Protein AF-A0A1S3DWZ7-F1 (afdb_monomer_lite)

Radius of gyration: 18.25 Å; chains: 1; bounding box: 46×43×45 Å

Organism: Cicer arietinum (NCBI:txid3827)

Sequence (194 aa):
MTPCIFPLQKVKDINKTSSGVLEKWPMRLNALPPRIKNENDNGFTLKVYNEDNKIWKKRVSYYGAMLKSLSYGGYRNVMDMNAGFGRFAAAMRKYQVWVMNVVPFDAKSNNLGIIYERGLIGTYMDWCDITDIILEMHRILRREGTVIIRDFKDIILKVKEITDRMIWEGGTLVKDDDHNGSSQEMIMIFNNTN

InterPro domains:
  IPR004159 Putative S-adenosyl-L-methionine-dependent methyltransferase [PF03141] (1-129)
  IPR004159 Putative S-adenosyl-L-methionine-dependent methyltransferase [PTHR10108] (1-129)
  IPR029063 S-adenosyl-L-methionine-dependent methyltransferase superfamily [SSF53335] (59-174)

Secondary structure (DSSP, 8-state):
-PPPSSPPPPPSSTTS-TT-PPPPTTGGGTSPPHHHHH---TT--HHHHHHHHHHHHHHHHHHHHH-HHHHTT---EEEETT-TTTHHHHHGGGSS-EEEEEEETT--S-HHHHHHHTT--EEEE----HHHHHHHHHHHPPTT-EEEEEEEHHHHHHHHHHHHHTT-TT-EEEE-TT-SSS--EEEEEEE---

Foldseek 3Di:
DDDDPDDDQDDPDPPADSQGDADDPPVLLLDDGSVLVPDPDDDRDPVVSVVLLVVLLVVVVVVCVVPVCQVVQVEAEAEAQDCQQVSNVSSSVVGNHQYEYEHEPPPPDPNCVSCVSSVHHYDYDHDDDVLVVLVVCVVPADAQRKDKDKDFPVVVVVSVVSCVVVVQPDWDKDWDPVDPDDTTIIITMGTRND

Structure (mmCIF, N/CA/C/O backbone):
data_AF-A0A1S3DWZ7-F1
#
_entry.id   AF-A0A1S3DWZ7-F1
#
loop_
_atom_site.group_PDB
_atom_site.id
_atom_site.type_symbol
_atom_site.label_atom_id
_atom_site.label_alt_id
_atom_site.label_comp_id
_atom_site.label_asym_id
_atom_site.label_entity_id
_atom_site.label_seq_id
_atom_site.pdbx_PDB_ins_code
_atom_site.Cartn_x
_atom_site.Cartn_y
_atom_site.Cartn_z
_atom_site.occupancy
_atom_site.B_iso_or_equiv
_atom_site.auth_seq_id
_atom_site.auth_comp_id
_atom_site.auth_asym_id
_atom_site.auth_atom_id
_atom_site.pdbx_PDB_model_num
ATOM 1 N N . MET A 1 1 ? -6.459 -21.111 -26.350 1.00 48.19 1 MET A N 1
ATOM 2 C CA . MET A 1 1 ? -6.104 -20.345 -25.135 1.00 48.19 1 MET A CA 1
ATOM 3 C C . MET A 1 1 ? -5.861 -18.909 -25.546 1.00 48.19 1 MET A C 1
ATOM 5 O O . MET A 1 1 ? -5.147 -18.690 -26.517 1.00 48.19 1 MET A O 1
ATOM 9 N N . THR A 1 2 ? -6.493 -17.956 -24.872 1.00 47.78 2 THR A N 1
ATOM 10 C CA . THR A 1 2 ? -6.251 -16.524 -25.071 1.00 47.78 2 THR A CA 1
ATOM 11 C C . THR A 1 2 ? -4.840 -16.163 -24.583 1.00 47.78 2 THR A C 1
ATOM 13 O O . THR A 1 2 ? -4.423 -16.659 -23.534 1.00 47.78 2 THR A O 1
ATOM 16 N N . PRO A 1 3 ? -4.067 -15.363 -25.340 1.00 63.53 3 PRO A N 1
ATOM 17 C CA . PRO A 1 3 ? -2.732 -14.942 -24.924 1.00 63.53 3 PRO A CA 1
ATOM 18 C C . PRO A 1 3 ? -2.802 -14.032 -23.690 1.00 63.53 3 PRO A C 1
ATOM 20 O O . PRO A 1 3 ? -3.765 -13.288 -23.513 1.00 63.53 3 PRO A O 1
ATOM 23 N N . CYS A 1 4 ? -1.773 -14.089 -22.838 1.00 59.22 4 CYS A N 1
ATOM 24 C CA . CYS A 1 4 ? -1.669 -13.223 -21.665 1.00 59.22 4 CYS A CA 1
ATOM 25 C C . CYS A 1 4 ? -1.707 -11.745 -22.077 1.00 59.22 4 CYS A C 1
ATOM 27 O O . CYS A 1 4 ? -1.007 -11.355 -23.011 1.00 59.22 4 CYS A O 1
ATOM 29 N N . ILE A 1 5 ? -2.462 -10.934 -21.329 1.00 60.62 5 ILE A N 1
ATOM 30 C CA . ILE A 1 5 ? -2.654 -9.494 -21.581 1.00 60.62 5 ILE A CA 1
ATOM 31 C C . ILE A 1 5 ? -1.306 -8.757 -21.641 1.00 60.62 5 ILE A C 1
ATOM 33 O O . ILE A 1 5 ? -1.095 -7.917 -22.509 1.00 60.62 5 ILE A O 1
ATOM 37 N N . PHE A 1 6 ? -0.353 -9.153 -20.793 1.00 60.00 6 PHE A N 1
ATOM 38 C CA . PHE A 1 6 ? 1.041 -8.724 -20.877 1.00 60.00 6 PHE A CA 1
ATOM 39 C C . PHE A 1 6 ? 1.950 -9.951 -20.964 1.00 60.00 6 PHE A C 1
ATOM 41 O O . PHE A 1 6 ? 2.256 -10.566 -19.937 1.00 60.00 6 PHE A O 1
ATOM 48 N N . PRO A 1 7 ? 2.371 -10.361 -22.172 1.00 57.34 7 PRO A N 1
ATOM 49 C CA . PRO A 1 7 ? 3.279 -11.484 -22.314 1.00 57.34 7 PRO A CA 1
ATOM 50 C C . PRO A 1 7 ? 4.619 -11.149 -21.658 1.00 57.34 7 PRO A C 1
ATOM 52 O O . PRO A 1 7 ? 5.105 -10.015 -21.726 1.00 57.34 7 PRO A O 1
ATOM 55 N N . LEU A 1 8 ? 5.245 -12.156 -21.044 1.00 62.09 8 LEU A N 1
ATOM 56 C CA . LEU A 1 8 ? 6.640 -12.038 -20.632 1.00 62.09 8 LEU A CA 1
ATOM 57 C C . LEU A 1 8 ? 7.471 -11.573 -21.832 1.00 62.09 8 LEU A C 1
ATOM 59 O O . LEU A 1 8 ? 7.251 -12.010 -22.967 1.00 62.09 8 LEU A O 1
ATOM 63 N N . GLN A 1 9 ? 8.410 -10.659 -21.588 1.00 62.75 9 GLN A N 1
ATOM 64 C CA . GLN A 1 9 ? 9.250 -10.155 -22.664 1.00 62.75 9 GLN A CA 1
ATOM 65 C C . GLN A 1 9 ? 10.018 -11.322 -23.289 1.00 62.75 9 GLN A C 1
ATOM 67 O O . GLN A 1 9 ? 10.634 -12.130 -22.593 1.00 62.75 9 GLN A O 1
ATOM 72 N N . LYS A 1 10 ? 9.968 -11.410 -24.618 1.00 58.50 10 LYS A N 1
ATOM 73 C CA . LYS A 1 10 ? 10.634 -12.482 -25.355 1.00 58.50 10 LYS A CA 1
ATOM 74 C C . LYS A 1 10 ? 12.146 -12.338 -25.200 1.00 58.50 10 LYS A C 1
ATOM 76 O O . LYS A 1 10 ? 12.722 -11.307 -25.548 1.00 58.50 10 LYS A O 1
ATOM 81 N N . VAL A 1 11 ? 12.784 -13.381 -24.684 1.00 58.38 11 VAL A N 1
ATOM 82 C CA . VAL A 1 11 ? 14.241 -13.485 -24.620 1.00 58.38 11 VAL A CA 1
ATOM 83 C C . VAL A 1 11 ? 14.755 -13.839 -26.016 1.00 58.38 11 VAL A C 1
ATOM 85 O O . VAL A 1 11 ? 14.346 -14.849 -26.582 1.00 58.38 11 VAL A O 1
ATOM 88 N N . LYS A 1 12 ? 15.618 -12.989 -26.588 1.00 61.25 12 LYS A N 1
ATOM 89 C CA . LYS A 1 12 ? 16.197 -13.216 -27.925 1.00 61.25 12 LYS A CA 1
ATOM 90 C C . LYS A 1 12 ? 17.343 -14.243 -27.917 1.00 61.25 12 LYS A C 1
ATOM 92 O O . LYS A 1 12 ? 17.528 -14.908 -28.923 1.00 61.25 12 LYS A O 1
ATOM 97 N N . ASP A 1 13 ? 18.063 -14.382 -26.798 1.00 61.81 13 ASP A N 1
ATOM 98 C CA . ASP A 1 13 ? 19.220 -15.278 -26.624 1.00 61.81 13 ASP A CA 1
ATOM 99 C C . ASP A 1 13 ? 19.198 -15.923 -25.231 1.00 61.81 13 ASP A C 1
ATOM 101 O O . ASP A 1 13 ? 18.960 -15.218 -24.255 1.00 61.81 13 ASP A O 1
ATOM 105 N N . ILE A 1 14 ? 19.550 -17.210 -25.103 1.00 58.06 14 ILE A N 1
ATOM 106 C CA . ILE A 1 14 ? 19.603 -17.948 -23.815 1.00 58.06 14 ILE A CA 1
ATOM 107 C C . ILE A 1 14 ? 20.469 -17.230 -22.758 1.00 58.06 14 ILE A C 1
ATOM 109 O O . ILE A 1 14 ? 20.182 -17.299 -21.566 1.00 58.06 14 ILE A O 1
ATOM 113 N N . ASN A 1 15 ? 21.486 -16.483 -23.199 1.00 56.78 15 ASN A N 1
ATOM 114 C CA . ASN A 1 15 ? 22.413 -15.749 -22.332 1.00 56.78 15 ASN A CA 1
ATOM 115 C C . ASN A 1 15 ? 21.997 -14.292 -22.050 1.00 56.78 15 ASN A C 1
ATOM 117 O O . ASN A 1 15 ? 22.725 -13.578 -21.359 1.00 56.78 15 ASN A O 1
ATOM 121 N N . LYS A 1 16 ? 20.870 -13.810 -22.592 1.00 56.56 16 LYS A N 1
ATOM 122 C CA . LYS A 1 16 ? 20.389 -12.436 -22.387 1.00 56.56 16 LYS A CA 1
ATOM 123 C C . LYS A 1 16 ? 19.104 -12.435 -21.576 1.00 56.56 16 LYS A C 1
ATOM 125 O O . LYS A 1 16 ? 18.147 -13.130 -21.889 1.00 56.56 16 LYS A O 1
ATOM 130 N N . THR A 1 17 ? 19.034 -11.574 -20.573 1.00 60.03 17 THR A N 1
ATOM 131 C CA . THR A 1 17 ? 17.775 -11.265 -19.899 1.00 60.03 17 THR A CA 1
ATOM 132 C C . THR A 1 17 ? 16.960 -10.296 -20.750 1.00 60.03 17 THR A C 1
ATOM 134 O O . THR A 1 17 ? 17.468 -9.282 -21.232 1.00 60.03 17 THR A O 1
ATOM 137 N N . SER A 1 18 ? 15.674 -10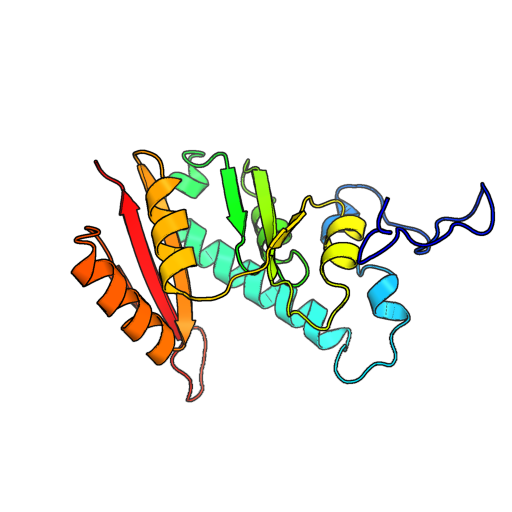.597 -20.932 1.00 57.41 18 SER A N 1
ATOM 138 C CA . SER A 1 18 ? 14.752 -9.814 -21.765 1.00 57.41 18 SER A CA 1
ATOM 139 C C . SER A 1 18 ? 14.629 -8.351 -21.331 1.00 57.41 18 SER A C 1
ATOM 141 O O . SER A 1 18 ? 14.357 -7.487 -22.157 1.00 57.41 18 SER A O 1
ATOM 143 N N . SER A 1 19 ? 14.877 -8.081 -20.047 1.00 60.50 19 SER A N 1
ATOM 144 C CA . SER A 1 19 ? 14.762 -6.763 -19.428 1.00 60.50 19 SER A CA 1
ATOM 145 C C . SER A 1 19 ? 16.107 -6.165 -18.993 1.00 60.50 19 SER A C 1
ATOM 147 O O . SER A 1 19 ? 16.127 -5.280 -18.154 1.00 60.50 19 SER A O 1
ATOM 149 N N . GLY A 1 20 ? 17.246 -6.624 -19.526 1.00 69.44 20 GLY A N 1
ATOM 150 C CA . GLY A 1 20 ? 18.574 -6.134 -19.121 1.00 69.44 20 GLY A CA 1
ATOM 151 C C . GLY A 1 20 ? 19.099 -6.756 -17.819 1.00 69.44 20 GLY A C 1
ATOM 152 O O . GLY A 1 20 ? 18.463 -7.628 -17.223 1.00 69.44 20 GLY A O 1
ATOM 153 N N . VAL A 1 21 ? 20.310 -6.369 -17.405 1.00 76.75 21 VAL A N 1
ATOM 154 C CA . VAL A 1 21 ? 20.964 -6.926 -16.207 1.00 76.75 21 VAL A CA 1
ATOM 155 C C . VAL A 1 21 ? 20.274 -6.384 -14.954 1.00 76.75 21 VAL A C 1
ATOM 157 O O . VAL A 1 21 ? 20.259 -5.175 -14.726 1.00 76.75 21 VAL A O 1
ATOM 160 N N . LEU A 1 22 ? 19.694 -7.283 -14.157 1.00 81.50 22 LEU A N 1
ATOM 161 C CA . LEU A 1 22 ? 19.074 -6.953 -12.875 1.00 81.50 22 LEU A CA 1
ATOM 162 C C . LEU A 1 22 ? 20.097 -7.048 -11.744 1.00 81.50 22 LEU A C 1
ATOM 164 O O . LEU A 1 22 ? 20.927 -7.958 -11.710 1.00 81.50 22 LEU A O 1
ATOM 168 N N . GLU A 1 23 ? 19.983 -6.138 -10.782 1.00 86.44 23 GLU A N 1
ATOM 169 C CA . GLU A 1 23 ? 20.747 -6.209 -9.539 1.00 86.44 23 GLU A CA 1
ATOM 170 C C . GLU A 1 23 ? 20.396 -7.472 -8.734 1.00 86.44 23 GLU A C 1
ATOM 172 O O . GLU A 1 23 ? 19.306 -8.048 -8.844 1.00 86.44 23 GLU A O 1
ATOM 177 N N . LYS A 1 24 ? 21.312 -7.907 -7.865 1.00 89.38 24 LYS A N 1
ATOM 178 C CA . LYS A 1 24 ? 21.041 -9.033 -6.961 1.00 89.38 24 LYS A CA 1
ATOM 179 C C . LYS A 1 24 ? 20.087 -8.615 -5.841 1.00 89.38 24 LYS A C 1
ATOM 181 O O . LYS A 1 24 ? 20.027 -7.457 -5.423 1.00 89.38 24 LYS A O 1
ATOM 186 N N . TRP A 1 25 ? 19.331 -9.576 -5.318 1.00 86.06 25 TRP A N 1
ATOM 187 C CA . TRP A 1 25 ? 18.592 -9.370 -4.072 1.00 86.06 25 TRP A CA 1
ATOM 188 C C . TRP A 1 25 ? 19.573 -9.184 -2.901 1.00 86.06 25 TRP A C 1
ATOM 190 O O . TRP A 1 25 ? 20.566 -9.911 -2.858 1.00 86.06 25 TRP A O 1
ATOM 200 N N . PRO A 1 26 ? 19.332 -8.254 -1.953 1.00 89.50 26 PRO A N 1
ATOM 201 C CA . PRO A 1 26 ? 18.175 -7.356 -1.818 1.00 89.50 26 PRO A CA 1
ATOM 202 C C . PRO A 1 26 ? 18.336 -5.981 -2.491 1.00 89.50 26 PRO A C 1
ATOM 204 O O . PRO A 1 26 ? 17.428 -5.152 -2.415 1.00 89.50 26 PRO A O 1
ATOM 207 N N . MET A 1 27 ? 19.465 -5.713 -3.153 1.00 88.81 27 MET A N 1
ATOM 208 C CA . MET A 1 27 ? 19.770 -4.405 -3.753 1.00 88.81 27 MET A CA 1
ATOM 209 C C . MET A 1 27 ? 18.774 -4.020 -4.856 1.00 88.81 27 MET A C 1
ATOM 211 O O . MET A 1 27 ? 18.358 -2.861 -4.922 1.00 88.81 27 MET A O 1
ATOM 215 N N . ARG A 1 28 ? 18.286 -4.999 -5.633 1.00 88.69 28 ARG A N 1
ATOM 216 C CA . ARG A 1 28 ? 17.266 -4.785 -6.681 1.00 88.69 28 ARG A CA 1
ATOM 217 C C . ARG A 1 28 ? 15.977 -4.120 -6.207 1.00 88.69 28 ARG A C 1
ATOM 219 O O . ARG A 1 28 ? 15.286 -3.505 -7.007 1.00 88.69 28 ARG A O 1
ATOM 226 N N . LEU A 1 29 ? 15.664 -4.194 -4.912 1.00 88.38 29 LEU A N 1
ATOM 227 C CA . LEU A 1 29 ? 14.456 -3.586 -4.367 1.00 88.38 29 LEU A CA 1
ATOM 228 C C . LEU A 1 29 ? 14.471 -2.054 -4.481 1.00 88.38 29 LEU A C 1
ATOM 230 O O . LEU A 1 29 ? 13.422 -1.445 -4.672 1.00 88.38 29 LEU A O 1
ATOM 234 N N . ASN A 1 30 ? 15.647 -1.432 -4.355 1.00 87.31 30 ASN A N 1
ATOM 235 C CA . ASN A 1 30 ? 15.822 0.022 -4.456 1.00 87.31 30 ASN A CA 1
ATOM 236 C C . ASN A 1 30 ? 16.538 0.453 -5.741 1.00 87.31 30 ASN A C 1
ATOM 238 O O . ASN A 1 30 ? 16.586 1.648 -6.027 1.00 87.31 30 ASN A O 1
ATOM 242 N N . ALA A 1 31 ? 17.096 -0.494 -6.497 1.00 86.44 31 ALA A N 1
ATOM 243 C CA . ALA A 1 31 ? 17.678 -0.218 -7.799 1.00 86.44 31 ALA A CA 1
ATOM 244 C C . ALA A 1 31 ? 16.618 0.335 -8.762 1.00 86.44 31 ALA A C 1
ATOM 246 O O . ALA A 1 31 ? 15.419 0.097 -8.597 1.00 86.44 31 ALA A O 1
ATOM 247 N N . LEU A 1 32 ? 17.070 1.083 -9.766 1.00 84.62 32 LEU A N 1
ATOM 248 C CA . LEU A 1 32 ? 16.207 1.544 -10.845 1.00 84.62 32 LEU A CA 1
ATOM 249 C C . LEU A 1 32 ? 15.963 0.381 -11.821 1.00 84.62 32 LEU A C 1
ATOM 251 O O . LEU A 1 32 ? 16.9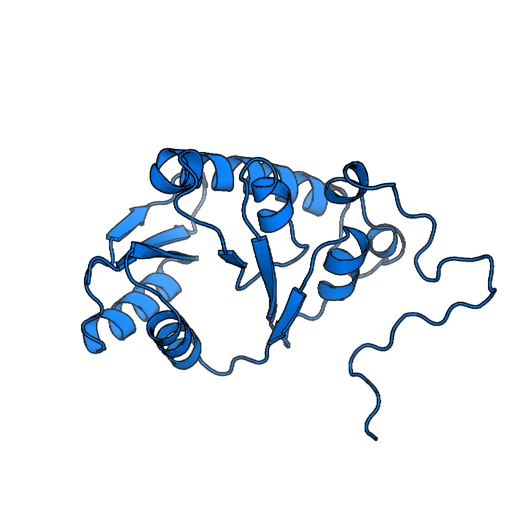34 -0.087 -12.426 1.00 84.62 32 LEU A O 1
ATOM 255 N N . PRO A 1 33 ? 14.710 -0.070 -12.004 1.00 83.25 33 PRO A N 1
ATOM 256 C CA . PRO A 1 33 ? 14.396 -1.151 -12.929 1.00 83.25 33 PRO A CA 1
ATOM 257 C C . PRO A 1 33 ? 14.738 -0.752 -14.372 1.00 83.25 33 PRO A C 1
ATOM 259 O O . PRO A 1 33 ? 14.438 0.380 -14.773 1.00 83.25 33 PRO A O 1
ATOM 262 N N . PRO A 1 34 ? 15.380 -1.625 -15.168 1.00 78.50 34 PRO A N 1
ATOM 263 C CA . PRO A 1 34 ? 15.831 -1.255 -16.505 1.00 78.50 34 PRO A CA 1
ATOM 264 C C . PRO A 1 34 ? 14.706 -0.842 -17.462 1.00 78.50 34 PRO A C 1
ATOM 266 O O . PRO A 1 34 ? 14.966 -0.035 -18.351 1.00 78.50 34 PRO A O 1
ATOM 269 N N . ARG A 1 35 ? 13.462 -1.315 -17.276 1.00 74.25 35 ARG A N 1
ATOM 270 C CA . ARG A 1 35 ? 12.315 -0.858 -18.088 1.00 74.25 35 ARG A CA 1
ATOM 271 C C . ARG A 1 35 ? 12.073 0.645 -17.996 1.00 74.25 35 ARG A C 1
ATOM 273 O O . ARG A 1 35 ? 11.752 1.256 -19.006 1.00 74.25 35 ARG A O 1
ATOM 280 N N . ILE A 1 36 ? 12.337 1.254 -16.839 1.00 73.12 36 ILE A N 1
ATOM 281 C CA . ILE A 1 36 ? 12.191 2.705 -16.649 1.00 73.12 36 ILE A CA 1
ATOM 282 C C . ILE A 1 36 ? 13.250 3.488 -17.449 1.00 73.12 36 ILE A C 1
ATOM 284 O O . ILE A 1 36 ? 13.035 4.647 -17.779 1.00 73.12 36 ILE A O 1
ATOM 288 N N . LYS A 1 37 ? 14.395 2.878 -17.797 1.00 62.16 37 LYS A N 1
ATOM 289 C CA . LYS A 1 37 ? 15.452 3.554 -18.574 1.00 62.16 37 LYS A CA 1
ATOM 290 C C . LYS A 1 37 ? 15.130 3.684 -20.067 1.00 62.16 37 LYS A C 1
ATOM 292 O O . LYS A 1 37 ? 15.751 4.512 -20.723 1.00 62.16 37 LYS A O 1
ATOM 297 N N . ASN A 1 38 ? 14.223 2.862 -20.596 1.00 54.91 38 ASN A N 1
ATOM 298 C CA . ASN A 1 38 ? 14.022 2.709 -22.042 1.00 54.91 38 ASN A CA 1
ATOM 299 C C . ASN A 1 38 ? 12.739 3.368 -22.573 1.00 54.91 38 ASN A C 1
ATOM 301 O O . ASN A 1 38 ? 12.560 3.432 -23.787 1.00 54.91 38 ASN A O 1
ATOM 305 N N . GLU A 1 39 ? 11.848 3.846 -21.704 1.00 54.19 39 GLU A N 1
ATOM 306 C CA . GLU A 1 39 ? 10.582 4.455 -22.116 1.00 54.19 39 GLU A CA 1
ATOM 307 C C . GLU A 1 39 ? 10.734 5.987 -22.180 1.00 54.19 39 GLU A C 1
ATOM 309 O O . GLU A 1 39 ? 10.684 6.680 -21.168 1.00 54.19 39 GLU A O 1
ATOM 314 N N . ASN A 1 40 ? 10.899 6.523 -23.397 1.00 49.12 40 ASN A N 1
ATOM 315 C CA . ASN A 1 40 ? 10.749 7.954 -23.727 1.00 49.12 40 ASN A CA 1
ATOM 316 C C . ASN A 1 40 ? 9.266 8.402 -23.714 1.00 49.12 40 ASN A C 1
ATOM 318 O O . ASN A 1 40 ? 8.904 9.377 -24.370 1.00 49.12 40 ASN A O 1
ATOM 322 N N . ASP A 1 41 ? 8.396 7.686 -22.999 1.00 48.66 41 ASP A N 1
ATOM 323 C CA . ASP A 1 41 ? 6.967 7.974 -22.938 1.00 48.66 41 ASP A CA 1
ATOM 324 C C . ASP A 1 41 ? 6.666 8.975 -21.812 1.00 48.66 41 ASP A C 1
ATOM 326 O O . ASP A 1 41 ? 6.794 8.695 -20.618 1.00 48.66 41 ASP A O 1
ATOM 330 N N . ASN A 1 42 ? 6.288 10.183 -22.232 1.00 49.44 42 ASN A N 1
ATOM 331 C CA . ASN A 1 42 ? 5.298 11.071 -21.617 1.00 49.44 42 ASN A CA 1
ATOM 332 C C . ASN A 1 42 ? 5.091 10.959 -20.089 1.00 49.44 42 ASN A C 1
ATOM 334 O O . ASN A 1 42 ? 3.986 10.684 -19.623 1.00 49.44 42 ASN A O 1
ATOM 338 N N . GLY A 1 43 ? 6.129 11.264 -19.301 1.00 50.88 43 GLY A N 1
ATOM 339 C CA . GLY A 1 43 ? 5.989 11.583 -17.869 1.00 50.88 43 GLY A CA 1
ATOM 340 C C . GLY A 1 43 ? 6.871 10.785 -16.907 1.00 50.88 43 GLY A C 1
ATOM 341 O O . GLY A 1 43 ? 6.998 11.168 -15.743 1.00 50.88 43 GLY A O 1
ATOM 342 N N . PHE A 1 44 ? 7.548 9.728 -17.360 1.00 60.53 44 PHE A N 1
ATOM 343 C CA . PH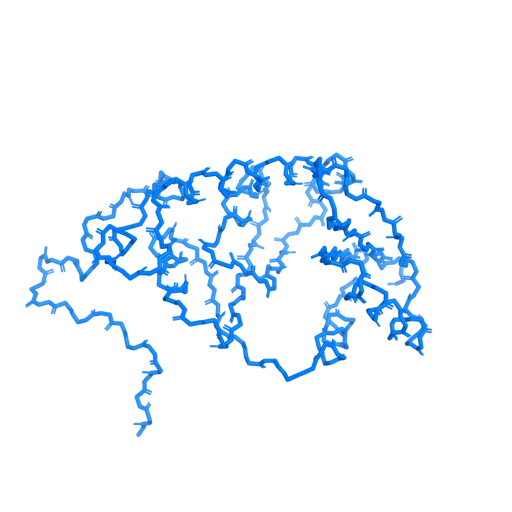E A 1 44 ? 8.456 8.956 -16.506 1.00 60.53 44 PHE A CA 1
ATOM 344 C C . PHE A 1 44 ? 9.848 9.579 -16.424 1.00 60.53 44 PHE A C 1
ATOM 346 O O . PHE A 1 44 ? 10.724 9.330 -17.244 1.00 60.53 44 PHE A O 1
ATOM 353 N N . THR A 1 45 ? 10.088 10.378 -15.383 1.00 67.69 45 THR A N 1
ATOM 354 C CA . THR A 1 45 ? 11.434 10.888 -15.085 1.00 67.69 45 THR A CA 1
ATOM 355 C C . THR A 1 45 ? 12.043 10.112 -13.918 1.00 67.69 45 THR A C 1
ATOM 357 O O . THR A 1 45 ? 11.390 9.899 -12.899 1.00 67.69 45 THR A O 1
ATOM 360 N N . LEU A 1 46 ? 13.336 9.771 -14.001 1.00 74.94 46 LEU A N 1
ATOM 361 C CA . LEU A 1 46 ? 14.140 9.227 -12.887 1.00 74.94 46 LEU A CA 1
ATOM 362 C C . LEU A 1 46 ? 13.940 9.997 -11.564 1.00 74.94 46 LEU A C 1
ATOM 364 O O . LEU A 1 46 ? 13.991 9.423 -10.476 1.00 74.94 46 LEU A O 1
ATOM 368 N N . LYS A 1 47 ? 13.704 11.309 -11.669 1.00 78.44 47 LYS A N 1
ATOM 369 C CA . LYS A 1 47 ? 13.380 12.200 -10.552 1.00 78.44 47 LYS A CA 1
ATOM 370 C C . LYS A 1 47 ? 12.094 11.777 -9.837 1.00 78.44 47 LYS A C 1
ATOM 372 O O . LYS A 1 47 ? 12.157 11.557 -8.634 1.00 78.44 47 LYS A O 1
ATOM 377 N N . VAL A 1 48 ? 11.009 11.536 -10.578 1.00 81.69 48 VAL A N 1
ATOM 378 C CA . VAL A 1 48 ? 9.708 11.085 -10.045 1.00 81.69 48 VAL A CA 1
ATOM 379 C C . VAL A 1 48 ? 9.869 9.773 -9.278 1.00 81.69 48 VAL A C 1
ATOM 381 O O . VAL A 1 48 ? 9.475 9.683 -8.121 1.00 81.69 48 VAL A O 1
ATOM 384 N N . TYR A 1 49 ? 10.565 8.783 -9.852 1.00 82.12 49 TYR A N 1
ATOM 385 C CA . TYR A 1 49 ? 10.813 7.502 -9.173 1.00 82.12 49 TYR A CA 1
ATOM 386 C C . TYR A 1 49 ? 11.573 7.667 -7.845 1.00 82.12 49 TYR A C 1
ATOM 388 O O . TYR A 1 49 ? 11.247 7.043 -6.831 1.00 82.12 49 TYR A O 1
ATOM 396 N N . ASN A 1 50 ? 12.608 8.510 -7.838 1.00 84.31 50 ASN A N 1
ATOM 397 C CA . ASN A 1 50 ? 13.421 8.747 -6.649 1.00 84.31 50 ASN A CA 1
ATOM 398 C C . ASN A 1 50 ? 12.680 9.559 -5.578 1.00 84.31 50 ASN A C 1
ATOM 400 O O . ASN A 1 50 ? 12.828 9.268 -4.389 1.00 84.31 50 ASN A O 1
ATOM 404 N N . GLU A 1 51 ? 11.902 10.562 -5.979 1.00 85.81 51 GLU A N 1
ATOM 405 C CA . GLU A 1 51 ? 11.046 11.356 -5.094 1.00 85.81 51 GLU A CA 1
ATOM 406 C C . GLU A 1 51 ? 9.965 10.482 -4.461 1.00 85.81 51 GLU A C 1
ATOM 408 O O . GLU A 1 51 ? 9.842 10.453 -3.236 1.00 85.81 51 GLU A O 1
ATOM 413 N N . ASP A 1 52 ? 9.302 9.651 -5.261 1.00 84.88 52 ASP A N 1
ATOM 414 C CA . ASP A 1 52 ? 8.302 8.697 -4.795 1.00 84.88 52 ASP A CA 1
ATOM 415 C C . ASP A 1 52 ? 8.871 7.721 -3.759 1.00 84.88 52 ASP A C 1
ATOM 417 O O . ASP A 1 52 ? 8.273 7.494 -2.705 1.00 84.88 52 ASP A O 1
ATOM 421 N N . ASN A 1 53 ? 10.065 7.171 -3.995 1.00 88.12 53 ASN A N 1
ATOM 422 C CA . ASN A 1 53 ? 10.720 6.300 -3.016 1.00 88.12 53 ASN A CA 1
ATOM 423 C C . ASN A 1 53 ? 11.028 7.025 -1.692 1.00 88.12 53 ASN A C 1
ATOM 425 O O . ASN A 1 53 ? 11.008 6.395 -0.632 1.00 88.12 53 ASN A O 1
ATOM 429 N N . LYS A 1 54 ? 11.322 8.333 -1.717 1.00 89.94 54 LYS A N 1
ATOM 430 C CA . LYS A 1 54 ? 11.525 9.132 -0.496 1.00 89.94 54 LYS A CA 1
ATOM 431 C C . LYS A 1 54 ? 10.204 9.374 0.232 1.00 89.94 54 LYS A C 1
ATOM 433 O O . LYS A 1 54 ? 10.163 9.190 1.448 1.00 89.94 54 LYS A O 1
ATOM 438 N N . ILE A 1 55 ? 9.145 9.737 -0.493 1.00 90.06 55 ILE A N 1
ATOM 439 C CA . ILE A 1 55 ? 7.802 9.966 0.063 1.00 90.06 55 ILE A CA 1
ATOM 440 C C . ILE A 1 55 ? 7.312 8.705 0.779 1.00 90.06 55 ILE A C 1
ATOM 442 O O . ILE A 1 55 ? 6.947 8.753 1.951 1.00 90.06 55 ILE A O 1
ATOM 446 N N . TRP A 1 56 ? 7.402 7.540 0.137 1.00 91.12 56 TRP A N 1
ATOM 447 C CA . TRP A 1 56 ? 6.907 6.297 0.733 1.00 91.12 56 TRP A CA 1
ATOM 448 C C . TRP A 1 56 ? 7.723 5.803 1.925 1.00 91.12 56 TRP A C 1
ATOM 450 O O . TRP A 1 56 ? 7.155 5.219 2.845 1.00 91.12 56 TRP A O 1
ATOM 460 N N . LYS A 1 57 ? 9.028 6.093 1.982 1.00 92.06 57 LYS A N 1
ATOM 461 C CA . LYS A 1 57 ? 9.825 5.851 3.196 1.00 92.06 57 LYS A CA 1
ATOM 462 C C . LYS A 1 57 ? 9.320 6.677 4.381 1.00 92.06 57 LYS A C 1
ATOM 464 O O . LYS A 1 57 ? 9.244 6.140 5.485 1.00 92.06 57 LYS A O 1
ATOM 469 N N . LYS A 1 58 ? 8.956 7.945 4.155 1.00 91.62 58 LYS A N 1
ATOM 470 C CA . LYS A 1 58 ? 8.361 8.809 5.188 1.00 91.62 58 LYS A CA 1
ATOM 471 C C . LYS A 1 58 ? 6.993 8.279 5.623 1.00 91.62 58 LYS A C 1
ATOM 473 O O . LYS A 1 58 ? 6.815 8.009 6.807 1.00 91.62 58 LYS A O 1
ATOM 478 N N . ARG A 1 59 ? 6.096 7.996 4.670 1.00 90.94 59 ARG A N 1
ATOM 479 C CA . ARG A 1 59 ? 4.746 7.459 4.936 1.00 90.94 59 ARG A CA 1
ATOM 480 C C . ARG A 1 59 ? 4.775 6.144 5.718 1.00 90.94 59 ARG A C 1
ATOM 482 O O . ARG A 1 59 ? 4.084 6.000 6.716 1.00 90.94 59 ARG A O 1
ATOM 489 N N . VAL A 1 60 ? 5.635 5.197 5.337 1.00 92.06 60 VAL A N 1
ATOM 490 C CA . VAL A 1 60 ? 5.795 3.934 6.081 1.00 92.06 60 VAL A CA 1
ATOM 491 C C . VAL A 1 60 ? 6.364 4.164 7.485 1.00 92.06 60 VAL A C 1
ATOM 493 O O . VAL A 1 60 ? 6.022 3.439 8.417 1.00 92.06 60 VAL A O 1
ATOM 496 N N . SER A 1 61 ? 7.223 5.168 7.672 1.00 91.06 61 SER A N 1
ATOM 497 C CA . SER A 1 61 ? 7.679 5.552 9.010 1.00 91.06 61 SER A CA 1
ATOM 498 C C . SER A 1 61 ? 6.538 6.104 9.864 1.00 91.06 61 SER A C 1
ATOM 500 O O . SER A 1 61 ? 6.421 5.717 11.024 1.00 91.06 61 SER A O 1
ATOM 502 N N . TYR A 1 62 ? 5.684 6.946 9.280 1.00 89.75 62 TYR A N 1
ATOM 503 C CA . TYR A 1 62 ? 4.482 7.470 9.924 1.00 89.75 62 TYR A CA 1
ATOM 504 C C . TYR A 1 62 ? 3.523 6.340 10.331 1.00 89.75 62 TYR A C 1
ATOM 506 O O . TYR A 1 62 ? 3.154 6.234 11.500 1.00 89.75 62 TYR A O 1
ATOM 514 N N . TYR A 1 63 ? 3.220 5.409 9.418 1.00 89.12 63 TYR A N 1
ATOM 515 C CA . TYR A 1 63 ? 2.394 4.237 9.729 1.00 89.12 63 TYR A CA 1
ATOM 516 C C . TYR A 1 63 ? 3.003 3.359 10.819 1.00 89.12 63 TYR A C 1
ATOM 518 O O . TYR A 1 63 ? 2.276 2.854 11.663 1.00 89.12 63 TYR A O 1
ATOM 526 N N . GLY A 1 64 ? 4.327 3.203 10.843 1.00 88.75 64 GLY A N 1
ATOM 527 C CA . GLY A 1 64 ? 5.016 2.454 11.892 1.00 88.75 64 GLY A CA 1
ATOM 528 C C . GLY A 1 64 ? 4.920 3.078 13.284 1.00 88.75 64 GLY A C 1
ATOM 529 O O . GLY A 1 64 ? 4.894 2.343 14.268 1.00 88.75 64 GLY A O 1
ATOM 530 N N . ALA A 1 65 ? 4.872 4.410 13.374 1.00 87.81 65 ALA A N 1
ATOM 531 C CA . ALA A 1 65 ? 4.678 5.121 14.638 1.00 87.81 65 ALA A CA 1
ATOM 532 C C . ALA A 1 65 ? 3.219 5.044 15.116 1.00 87.81 65 ALA A C 1
ATOM 534 O O . ALA A 1 65 ? 2.958 4.902 16.309 1.00 87.81 65 ALA A O 1
ATOM 535 N N . MET A 1 66 ? 2.279 5.103 14.172 1.00 85.12 66 MET A N 1
ATOM 536 C CA . MET A 1 66 ? 0.843 5.037 14.430 1.00 85.12 66 MET A CA 1
ATOM 537 C C . MET A 1 66 ? 0.378 3.618 14.792 1.00 85.12 66 MET A C 1
ATOM 539 O O . MET A 1 66 ? -0.339 3.420 15.770 1.00 85.12 66 MET A O 1
ATOM 543 N N . LEU A 1 67 ? 0.820 2.614 14.032 1.00 85.62 67 LEU A N 1
ATOM 544 C CA . LEU A 1 67 ? 0.503 1.205 14.236 1.00 85.62 67 LEU A CA 1
ATOM 545 C C . LEU A 1 67 ? 1.611 0.526 15.042 1.00 85.62 67 LEU A C 1
ATOM 547 O O . LEU A 1 67 ? 2.517 -0.094 14.481 1.00 85.62 67 LEU A O 1
ATOM 551 N N . LYS A 1 68 ? 1.515 0.586 16.374 1.00 80.31 68 LYS A N 1
ATOM 552 C CA . LYS A 1 68 ? 2.474 -0.083 17.276 1.00 80.31 68 LYS A CA 1
ATOM 553 C C . LYS A 1 68 ? 2.667 -1.562 16.912 1.00 80.31 68 LYS A C 1
ATOM 555 O O . LYS A 1 68 ? 3.802 -2.032 16.843 1.00 80.31 68 LYS A O 1
ATOM 560 N N . SER A 1 69 ? 1.580 -2.264 16.578 1.00 82.44 69 SER A N 1
ATOM 561 C CA . SER A 1 69 ? 1.583 -3.680 16.185 1.00 82.44 69 SER A CA 1
ATOM 562 C C . SER A 1 69 ? 2.454 -3.984 14.962 1.00 82.44 69 SER A C 1
ATOM 564 O O . SER A 1 69 ? 2.972 -5.092 14.851 1.00 82.44 69 SER A O 1
ATOM 566 N N . LEU A 1 70 ? 2.698 -3.014 14.073 1.00 84.88 70 LEU A N 1
ATOM 567 C CA . LEU A 1 70 ? 3.577 -3.210 12.918 1.00 84.88 70 LEU A CA 1
ATOM 568 C C . LEU A 1 70 ? 5.040 -3.396 13.326 1.00 84.88 70 LEU A C 1
ATOM 570 O O . LEU A 1 70 ? 5.738 -4.226 12.748 1.00 84.88 70 LEU A O 1
ATOM 574 N N . SER A 1 71 ? 5.489 -2.676 14.353 1.00 80.88 71 SER A N 1
ATOM 575 C CA . SER A 1 71 ? 6.859 -2.788 14.863 1.00 80.88 71 SER A CA 1
ATOM 576 C C . SER A 1 71 ? 7.060 -4.036 15.728 1.00 80.88 71 SER A C 1
ATOM 578 O O . SER A 1 71 ? 8.146 -4.607 15.722 1.00 80.88 71 SER A O 1
ATOM 580 N N . TYR A 1 72 ? 6.010 -4.494 16.417 1.00 83.00 72 TYR A N 1
ATOM 581 C CA . TYR A 1 72 ? 6.040 -5.710 17.242 1.00 83.00 72 TYR A CA 1
ATOM 582 C C . TYR A 1 72 ? 5.770 -7.009 16.460 1.00 83.00 72 TYR A C 1
ATOM 584 O O . TYR A 1 72 ? 5.780 -8.084 17.052 1.00 83.00 72 TYR A O 1
ATOM 592 N N . GLY A 1 73 ? 5.542 -6.939 15.142 1.00 82.50 73 GLY A N 1
ATOM 593 C CA . GLY A 1 73 ? 5.317 -8.122 14.301 1.00 82.50 73 GLY A CA 1
ATOM 594 C C . GLY A 1 73 ? 3.895 -8.695 14.351 1.00 82.50 73 GLY A C 1
ATOM 595 O O . GLY A 1 73 ? 3.689 -9.846 13.973 1.00 82.50 73 GLY A O 1
ATOM 596 N N . GLY A 1 74 ? 2.909 -7.902 14.780 1.00 85.56 74 GLY A N 1
ATOM 597 C CA . GLY A 1 74 ? 1.494 -8.290 14.804 1.00 85.56 74 GLY A CA 1
ATOM 598 C C . GLY A 1 74 ? 0.886 -8.487 13.410 1.00 85.56 74 GLY A C 1
ATOM 599 O O . GLY A 1 74 ? -0.074 -9.235 13.254 1.00 85.56 74 GLY A O 1
ATOM 600 N N . TYR A 1 75 ? 1.480 -7.891 12.372 1.00 89.44 75 TYR A N 1
ATOM 601 C CA . TYR A 1 75 ? 1.082 -8.132 10.985 1.00 89.44 75 TYR A CA 1
ATOM 602 C C . TYR A 1 75 ? 2.076 -9.059 10.291 1.00 89.44 75 TYR A C 1
ATOM 604 O O . TYR A 1 75 ? 3.289 -8.909 10.416 1.00 89.44 75 TYR A O 1
ATOM 612 N N . ARG A 1 76 ? 1.545 -10.003 9.511 1.00 91.25 76 ARG A N 1
ATOM 613 C CA . ARG A 1 76 ? 2.336 -10.936 8.689 1.00 91.25 76 ARG A CA 1
ATOM 614 C C . ARG A 1 76 ? 2.090 -10.764 7.200 1.00 91.25 76 ARG A C 1
ATOM 616 O O . ARG A 1 76 ? 3.003 -10.997 6.416 1.00 91.25 76 ARG A O 1
ATOM 623 N N . ASN A 1 77 ? 0.884 -10.339 6.832 1.00 92.75 77 ASN A N 1
ATOM 624 C CA . ASN A 1 77 ? 0.451 -10.150 5.456 1.00 92.75 77 ASN A CA 1
ATOM 625 C C . ASN A 1 77 ? -0.094 -8.732 5.309 1.00 92.75 77 ASN A C 1
ATOM 627 O O . ASN A 1 77 ? -0.873 -8.281 6.146 1.00 92.75 77 ASN A O 1
ATOM 631 N N . VAL A 1 78 ? 0.317 -8.047 4.253 1.00 94.62 78 VAL A N 1
ATOM 632 C CA . VAL A 1 78 ? -0.108 -6.697 3.897 1.00 94.62 78 VAL A CA 1
ATOM 633 C C . VAL A 1 78 ? -0.513 -6.723 2.430 1.00 94.62 78 VAL A C 1
ATOM 635 O O . VAL A 1 78 ? 0.176 -7.316 1.601 1.00 94.62 78 VAL A O 1
ATOM 638 N N . MET A 1 79 ? -1.631 -6.090 2.102 1.00 94.75 79 MET A N 1
ATOM 639 C CA . MET A 1 79 ? -2.076 -5.925 0.724 1.00 94.75 79 MET A CA 1
ATOM 640 C C . MET A 1 79 ? -1.932 -4.457 0.335 1.00 94.75 79 MET A C 1
ATOM 642 O O . MET A 1 79 ? -2.456 -3.582 1.016 1.00 94.75 79 MET A O 1
ATOM 646 N N . ASP A 1 80 ? -1.192 -4.196 -0.736 1.00 94.31 80 ASP A N 1
ATOM 647 C CA . ASP A 1 80 ? -1.024 -2.870 -1.319 1.00 94.31 80 ASP A CA 1
ATOM 648 C C . ASP A 1 80 ? -1.956 -2.749 -2.522 1.00 94.31 80 ASP A C 1
ATOM 650 O O . ASP A 1 80 ? -1.660 -3.271 -3.594 1.00 94.31 80 ASP A O 1
ATOM 654 N N . MET A 1 81 ? -3.114 -2.123 -2.315 1.00 90.06 81 MET A N 1
ATOM 655 C CA . MET A 1 81 ? -4.197 -2.093 -3.301 1.00 90.06 81 MET A CA 1
ATOM 656 C C . MET A 1 81 ? -3.959 -1.1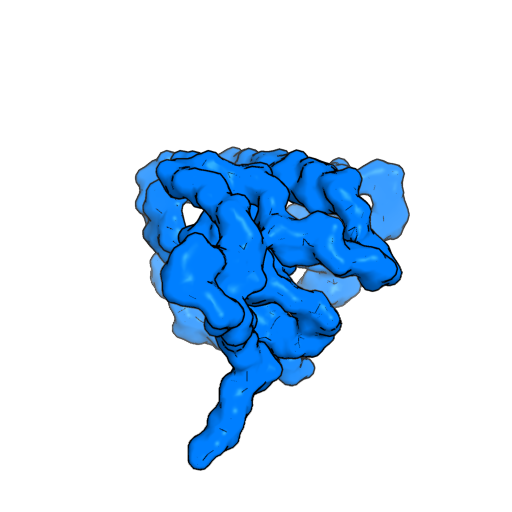02 -4.454 1.00 90.06 81 MET A C 1
ATOM 658 O O . MET A 1 81 ? -4.686 -1.110 -5.435 1.00 90.06 81 MET A O 1
ATOM 662 N N . ASN A 1 82 ? -2.921 -0.271 -4.410 1.00 89.94 82 ASN A N 1
ATOM 663 C CA . ASN A 1 82 ? -2.546 0.563 -5.552 1.00 89.94 82 ASN A CA 1
ATOM 664 C C . ASN A 1 82 ? -1.029 0.712 -5.591 1.00 89.94 82 ASN A C 1
ATOM 666 O O . ASN A 1 82 ? -0.458 1.774 -5.325 1.00 89.94 82 ASN A O 1
ATOM 670 N N . ALA A 1 83 ? -0.365 -0.397 -5.907 1.00 90.25 83 ALA A N 1
ATOM 671 C CA . ALA A 1 83 ? 1.058 -0.537 -5.647 1.00 90.25 83 ALA A CA 1
ATOM 672 C C . ALA A 1 83 ? 1.953 0.386 -6.483 1.00 90.25 83 ALA A C 1
ATOM 674 O O . ALA A 1 83 ? 3.117 0.619 -6.128 1.00 90.25 83 ALA A O 1
ATOM 675 N N . GLY A 1 84 ? 1.446 0.910 -7.605 1.00 88.50 84 GLY A N 1
ATOM 676 C CA . GLY A 1 84 ? 2.237 1.669 -8.571 1.00 88.50 84 GLY A CA 1
ATOM 677 C C . GLY A 1 84 ? 3.500 0.891 -8.951 1.00 88.50 84 GLY A C 1
ATOM 678 O O . GLY A 1 84 ? 3.428 -0.172 -9.554 1.00 88.50 84 GLY A O 1
ATOM 679 N N . PHE A 1 85 ? 4.670 1.378 -8.533 1.00 87.06 85 PHE A N 1
ATOM 680 C CA . PHE A 1 85 ? 5.962 0.721 -8.788 1.00 87.06 85 PHE A CA 1
ATOM 681 C C . PHE A 1 85 ? 6.405 -0.287 -7.718 1.00 87.06 85 PHE A C 1
ATOM 683 O O . PHE A 1 85 ? 7.554 -0.727 -7.752 1.00 87.06 85 PHE A O 1
ATOM 690 N N . GLY A 1 86 ? 5.577 -0.611 -6.721 1.00 89.31 86 GLY A N 1
ATOM 691 C CA . GLY A 1 86 ? 5.947 -1.467 -5.581 1.00 89.31 86 GLY A CA 1
ATOM 692 C C . GLY A 1 86 ? 6.806 -0.753 -4.526 1.00 89.31 86 GLY A C 1
ATOM 693 O O . GLY A 1 86 ? 7.620 -1.358 -3.829 1.00 89.31 86 GLY A O 1
ATOM 694 N N . ARG A 1 87 ? 6.688 0.575 -4.435 1.00 90.88 87 ARG A N 1
ATOM 695 C CA . ARG A 1 87 ? 7.473 1.435 -3.524 1.00 90.88 87 ARG A CA 1
ATOM 696 C C . ARG A 1 87 ? 7.080 1.304 -2.060 1.00 90.88 87 ARG A C 1
ATOM 698 O O . ARG A 1 87 ? 7.956 1.343 -1.198 1.00 90.88 87 ARG A O 1
ATOM 705 N N . PHE A 1 88 ? 5.795 1.110 -1.784 1.00 93.94 88 PHE A N 1
ATOM 706 C CA . PHE A 1 88 ? 5.319 0.836 -0.437 1.00 93.94 88 PHE A CA 1
ATOM 707 C C . PHE A 1 88 ? 5.881 -0.501 0.054 1.00 93.94 88 PHE A C 1
ATOM 709 O O . PHE A 1 88 ? 6.558 -0.529 1.080 1.00 93.94 88 PHE A O 1
ATOM 716 N N . ALA A 1 89 ? 5.752 -1.571 -0.740 1.00 94.50 89 ALA A N 1
ATOM 717 C CA . ALA A 1 89 ? 6.381 -2.858 -0.444 1.00 94.50 89 ALA A CA 1
ATOM 718 C C . ALA A 1 89 ? 7.899 -2.738 -0.213 1.00 94.50 89 ALA A C 1
ATOM 720 O O . ALA A 1 89 ? 8.439 -3.304 0.738 1.00 94.50 89 ALA A O 1
ATOM 721 N N . ALA A 1 90 ? 8.593 -1.937 -1.028 1.00 93.00 90 ALA A N 1
ATOM 722 C CA . ALA A 1 90 ? 10.019 -1.685 -0.848 1.00 93.00 90 ALA A CA 1
ATOM 723 C C . ALA A 1 90 ? 10.362 -0.975 0.473 1.00 93.00 90 ALA A C 1
ATOM 725 O O . ALA A 1 90 ? 11.357 -1.313 1.123 1.00 93.00 90 ALA A O 1
ATOM 726 N N . ALA A 1 91 ? 9.544 -0.008 0.886 1.00 93.62 91 ALA A N 1
ATOM 727 C CA . ALA A 1 91 ? 9.696 0.700 2.154 1.00 93.62 91 ALA A CA 1
ATOM 728 C C . ALA A 1 91 ? 9.342 -0.183 3.367 1.00 93.62 91 ALA A C 1
ATOM 730 O O . ALA A 1 91 ? 9.955 -0.042 4.428 1.00 93.62 91 ALA A O 1
ATOM 731 N N . MET A 1 92 ? 8.429 -1.144 3.199 1.00 92.69 92 MET A N 1
ATOM 732 C CA . MET A 1 92 ? 8.019 -2.100 4.233 1.00 92.69 92 MET A CA 1
ATOM 733 C C . MET A 1 92 ? 9.057 -3.194 4.516 1.00 92.69 92 MET A C 1
ATOM 735 O O . MET A 1 92 ? 8.908 -3.903 5.504 1.00 92.69 92 MET A O 1
ATOM 739 N N . ARG A 1 93 ? 10.154 -3.290 3.744 1.00 89.81 93 ARG A N 1
ATOM 740 C CA . ARG A 1 93 ? 11.240 -4.280 3.937 1.00 89.81 93 ARG A CA 1
ATOM 741 C C . ARG A 1 93 ? 11.779 -4.348 5.372 1.00 89.81 93 ARG A C 1
ATOM 743 O O . ARG A 1 93 ? 12.274 -5.391 5.785 1.00 89.81 93 ARG A O 1
ATOM 750 N N . LYS A 1 94 ? 11.757 -3.234 6.113 1.00 88.56 94 LYS A N 1
ATOM 751 C CA . LYS A 1 94 ? 12.231 -3.202 7.509 1.00 88.56 94 LYS A CA 1
ATOM 752 C C . LYS A 1 94 ? 11.350 -4.022 8.463 1.00 88.56 94 LYS A C 1
ATOM 754 O O . LYS A 1 94 ? 11.812 -4.364 9.544 1.00 88.56 94 LYS A O 1
ATOM 759 N N . TYR A 1 95 ? 10.118 -4.329 8.065 1.00 90.50 95 TYR A N 1
ATOM 760 C CA . TYR A 1 95 ? 9.175 -5.158 8.805 1.00 90.50 95 TYR A CA 1
ATOM 761 C C . TYR A 1 95 ? 9.145 -6.574 8.223 1.00 90.50 95 TYR A C 1
ATOM 763 O O . TYR A 1 95 ? 9.273 -6.761 7.013 1.00 90.50 95 TYR A O 1
ATOM 771 N N . GLN A 1 96 ? 8.944 -7.582 9.073 1.00 89.00 96 GLN A N 1
ATOM 772 C CA . GLN A 1 96 ? 8.857 -8.987 8.659 1.00 89.00 96 GLN A CA 1
ATOM 773 C C . GLN A 1 96 ? 7.460 -9.323 8.096 1.00 89.00 96 GLN A C 1
ATOM 775 O O . GLN A 1 96 ? 6.751 -10.188 8.610 1.00 89.00 96 GLN A O 1
ATOM 780 N N . VAL A 1 97 ? 7.056 -8.610 7.043 1.00 92.25 97 VAL A N 1
ATOM 781 C CA . VAL A 1 97 ? 5.737 -8.731 6.407 1.00 92.25 97 VAL A CA 1
ATOM 782 C C . VAL A 1 97 ? 5.845 -9.221 4.967 1.00 92.25 97 VAL A C 1
ATOM 784 O O . VAL A 1 97 ? 6.786 -8.890 4.246 1.00 92.25 97 VAL A O 1
ATOM 787 N N . TRP A 1 98 ? 4.842 -9.974 4.530 1.00 92.12 98 TRP A N 1
ATOM 788 C CA . TRP A 1 98 ? 4.612 -10.303 3.130 1.00 92.12 98 TRP A CA 1
ATOM 789 C C . TRP A 1 98 ? 3.686 -9.267 2.514 1.00 92.12 98 TRP A C 1
ATOM 791 O O . TRP A 1 98 ? 2.577 -9.076 3.005 1.00 92.12 98 TRP A O 1
ATOM 801 N N . VAL A 1 99 ? 4.134 -8.603 1.447 1.00 95.81 99 VAL A N 1
ATOM 802 C CA . VAL A 1 99 ? 3.328 -7.597 0.747 1.00 95.81 99 VAL A CA 1
ATOM 803 C C . VAL A 1 99 ? 2.846 -8.160 -0.584 1.00 95.81 99 VAL A C 1
ATOM 805 O O . VAL A 1 99 ? 3.662 -8.455 -1.460 1.00 95.81 99 VAL A O 1
ATOM 808 N N . MET A 1 100 ? 1.531 -8.298 -0.737 1.00 95.56 100 MET A N 1
ATOM 809 C CA . MET A 1 100 ? 0.895 -8.561 -2.026 1.00 95.56 100 MET A CA 1
ATOM 810 C C . MET A 1 100 ? 0.605 -7.226 -2.709 1.00 95.56 100 MET A C 1
ATOM 812 O O . MET A 1 100 ? -0.167 -6.428 -2.184 1.00 95.56 100 MET A O 1
ATOM 816 N N . ASN A 1 101 ? 1.222 -6.985 -3.866 1.00 94.38 101 ASN A N 1
ATOM 817 C CA . ASN A 1 101 ? 1.012 -5.762 -4.637 1.00 94.38 101 ASN A CA 1
ATOM 818 C C . ASN A 1 101 ? -0.135 -5.955 -5.633 1.00 94.38 101 ASN A C 1
ATOM 820 O O . ASN A 1 101 ? -0.104 -6.883 -6.438 1.00 94.38 101 ASN A O 1
ATOM 824 N N . VAL A 1 102 ? -1.115 -5.065 -5.621 1.00 91.81 102 VAL A N 1
ATOM 825 C CA . VAL A 1 102 ? -2.210 -5.045 -6.588 1.00 91.81 102 VAL A CA 1
ATOM 826 C C . VAL A 1 102 ? -2.075 -3.798 -7.449 1.00 91.81 102 VAL A C 1
ATOM 828 O O . VAL A 1 102 ? -1.862 -2.691 -6.951 1.00 91.81 102 VAL A O 1
ATOM 831 N N . VAL A 1 103 ? -2.144 -3.994 -8.761 1.00 89.19 103 VAL A N 1
ATOM 832 C CA . VAL A 1 103 ? -2.118 -2.922 -9.752 1.00 89.19 103 VAL A CA 1
ATOM 833 C C . VAL A 1 103 ? -3.501 -2.852 -10.404 1.00 89.19 103 VAL A C 1
ATOM 835 O O . VAL A 1 103 ? -3.948 -3.870 -10.936 1.00 89.19 103 VAL A O 1
ATOM 838 N N . PRO A 1 104 ? -4.175 -1.689 -10.392 1.00 85.94 104 PRO A N 1
ATOM 839 C CA . PRO A 1 104 ? -5.431 -1.515 -11.115 1.00 85.94 104 PRO A CA 1
ATOM 840 C C . PRO A 1 104 ? -5.255 -1.820 -12.607 1.00 85.94 104 PRO A C 1
ATOM 842 O O . PRO A 1 104 ? -4.250 -1.421 -13.202 1.00 85.94 104 PRO A O 1
ATOM 845 N N . PHE A 1 105 ? -6.213 -2.523 -13.211 1.00 78.50 105 PHE A N 1
ATOM 846 C CA . PHE A 1 105 ? -6.164 -2.911 -14.625 1.00 78.50 105 PHE A CA 1
ATOM 847 C C . PHE A 1 105 ? -6.052 -1.704 -15.571 1.00 78.50 105 PHE A C 1
ATOM 849 O O . PHE A 1 105 ? -5.271 -1.736 -16.520 1.00 78.50 105 PHE A O 1
ATOM 856 N N . ASP A 1 106 ? -6.737 -0.606 -15.245 1.00 70.00 106 ASP A N 1
ATOM 857 C CA . ASP A 1 106 ? -6.742 0.635 -16.031 1.00 70.00 106 ASP A CA 1
ATOM 858 C C . ASP A 1 106 ? -5.439 1.446 -15.943 1.00 70.00 106 ASP A C 1
ATOM 860 O O . ASP A 1 106 ? -5.296 2.497 -16.582 1.00 70.00 106 ASP A O 1
ATOM 864 N N . ALA A 1 107 ? -4.461 0.995 -15.151 1.00 66.75 107 ALA A N 1
ATOM 865 C CA . ALA A 1 107 ? -3.161 1.639 -15.094 1.00 66.75 107 ALA A CA 1
ATOM 866 C C . ALA A 1 107 ? -2.472 1.511 -16.463 1.00 66.75 107 ALA A C 1
ATOM 868 O O . ALA A 1 107 ? -1.942 0.461 -16.816 1.00 66.75 107 ALA A O 1
ATOM 869 N N . LYS A 1 108 ? -2.433 2.618 -17.216 1.00 57.53 108 LYS A N 1
ATOM 870 C CA . LYS A 1 108 ? -1.832 2.728 -18.562 1.00 57.53 108 LYS A CA 1
ATOM 871 C C . LYS A 1 108 ? -0.347 2.334 -18.646 1.00 57.53 108 LYS A C 1
ATOM 873 O O . LYS A 1 108 ? 0.214 2.315 -19.736 1.00 57.53 108 LYS A O 1
ATOM 878 N N . SER A 1 109 ? 0.307 2.065 -17.519 1.00 64.00 109 SER A N 1
ATOM 879 C CA . SER A 1 109 ? 1.740 1.809 -17.407 1.00 64.00 109 SER A CA 1
ATOM 880 C C . SER A 1 109 ? 2.058 0.342 -17.095 1.00 64.00 109 SER A C 1
ATOM 882 O O . SER A 1 109 ? 1.327 -0.352 -16.386 1.00 64.00 109 SER A O 1
ATOM 884 N N . ASN A 1 110 ? 3.228 -0.118 -17.556 1.00 71.50 110 ASN A N 1
ATOM 885 C CA . ASN A 1 110 ? 3.803 -1.452 -17.313 1.00 71.50 110 ASN A CA 1
ATOM 886 C C . ASN A 1 110 ? 4.245 -1.683 -15.841 1.00 71.50 110 ASN A C 1
ATOM 888 O O . ASN A 1 110 ? 5.289 -2.284 -15.568 1.00 71.50 110 ASN A O 1
ATOM 892 N N . ASN A 1 111 ? 3.459 -1.213 -14.870 1.00 82.12 111 ASN A N 1
ATOM 893 C CA . ASN A 1 111 ? 3.735 -1.221 -13.431 1.00 82.12 111 ASN A CA 1
ATOM 894 C C . ASN A 1 111 ? 4.061 -2.611 -12.892 1.00 82.12 111 ASN A C 1
ATOM 896 O O . ASN A 1 111 ? 5.010 -2.776 -12.127 1.00 82.12 111 ASN A O 1
ATOM 900 N N . LEU A 1 112 ? 3.315 -3.628 -13.324 1.00 85.00 112 LEU A N 1
ATOM 901 C CA . LEU A 1 112 ? 3.534 -4.986 -12.846 1.00 85.00 112 LEU A CA 1
ATOM 902 C C . LEU A 1 112 ? 4.896 -5.541 -13.291 1.00 85.00 112 LEU A C 1
ATOM 904 O O . LEU A 1 112 ? 5.578 -6.208 -12.516 1.00 85.00 112 LEU A O 1
ATOM 908 N N . GLY A 1 113 ? 5.348 -5.188 -14.499 1.00 82.81 113 GLY A N 1
ATOM 909 C CA . GLY A 1 113 ? 6.695 -5.523 -14.965 1.00 82.81 113 GLY A CA 1
ATOM 910 C C . GLY A 1 113 ? 7.784 -4.909 -14.080 1.00 82.81 113 GLY A C 1
ATOM 911 O O . GLY A 1 113 ? 8.745 -5.588 -13.726 1.00 82.81 113 GLY A O 1
ATOM 912 N N . ILE A 1 114 ? 7.594 -3.657 -13.657 1.00 85.25 114 ILE A N 1
ATOM 913 C CA . ILE A 1 114 ? 8.495 -2.952 -12.731 1.00 85.25 114 ILE A CA 1
ATOM 914 C C . ILE A 1 114 ? 8.514 -3.642 -11.357 1.00 85.25 114 ILE A C 1
ATOM 916 O O . ILE A 1 114 ? 9.585 -3.854 -10.787 1.00 85.25 114 ILE A O 1
ATOM 920 N N . ILE A 1 115 ? 7.350 -4.038 -10.831 1.00 89.38 115 ILE A N 1
ATOM 921 C CA . ILE A 1 115 ? 7.227 -4.781 -9.564 1.00 89.38 115 ILE A CA 1
ATOM 922 C C . ILE A 1 115 ? 8.023 -6.095 -9.633 1.00 89.38 115 ILE A C 1
ATOM 924 O O . ILE A 1 115 ? 8.807 -6.392 -8.725 1.00 89.38 115 ILE A O 1
ATOM 928 N N . TYR A 1 116 ? 7.899 -6.846 -10.730 1.00 88.00 116 TYR A N 1
ATOM 929 C CA . TYR A 1 116 ? 8.625 -8.103 -10.922 1.00 88.00 116 TYR A CA 1
ATOM 930 C C . TYR A 1 116 ? 10.140 -7.914 -11.049 1.00 88.00 116 TYR A C 1
ATOM 932 O O . TYR A 1 116 ? 10.899 -8.684 -10.463 1.00 88.00 116 TYR A O 1
ATOM 940 N N . GLU A 1 117 ? 10.610 -6.866 -11.727 1.00 86.12 117 GLU A N 1
ATOM 941 C CA . GLU A 1 117 ? 12.047 -6.557 -11.829 1.00 86.12 117 GLU A CA 1
ATOM 942 C C . GLU A 1 117 ? 12.683 -6.206 -10.481 1.00 86.12 117 GLU A C 1
ATOM 944 O O . GLU A 1 117 ? 13.844 -6.536 -10.226 1.00 86.12 117 GLU A O 1
ATOM 949 N N . ARG A 1 118 ? 11.908 -5.612 -9.568 1.00 88.38 118 ARG A N 1
ATOM 950 C CA . ARG A 1 118 ? 12.318 -5.382 -8.171 1.00 88.38 118 ARG A CA 1
ATOM 951 C C . ARG A 1 118 ? 12.306 -6.668 -7.335 1.00 88.38 118 ARG A C 1
ATOM 953 O O . ARG A 1 118 ? 12.805 -6.681 -6.208 1.00 88.38 118 ARG A O 1
ATOM 960 N N . GLY A 1 119 ? 11.778 -7.764 -7.881 1.00 88.75 119 GLY A N 1
ATOM 961 C CA . GLY A 1 119 ? 11.611 -9.057 -7.221 1.00 88.75 119 GLY A CA 1
ATOM 962 C C . GLY A 1 119 ? 10.505 -9.072 -6.176 1.00 88.75 119 GLY A C 1
ATOM 963 O O . GLY A 1 119 ? 10.639 -9.774 -5.175 1.00 88.75 119 GLY A O 1
ATOM 964 N N . LEU A 1 120 ? 9.466 -8.267 -6.389 1.00 92.38 120 LEU A N 1
ATOM 965 C CA . LEU A 1 120 ? 8.246 -8.249 -5.595 1.00 92.38 120 LEU A CA 1
ATOM 966 C C . LEU A 1 120 ? 7.165 -9.094 -6.279 1.00 92.38 120 LEU A C 1
ATOM 968 O O . LEU A 1 120 ? 7.194 -9.288 -7.493 1.00 92.38 120 LEU A O 1
ATOM 972 N N . ILE A 1 121 ? 6.201 -9.581 -5.498 1.00 91.62 121 ILE A N 1
ATOM 973 C CA . ILE A 1 121 ? 5.025 -10.286 -6.021 1.00 91.62 121 ILE A CA 1
ATOM 974 C C . ILE A 1 121 ? 3.881 -9.304 -6.245 1.00 91.62 121 ILE A C 1
ATOM 976 O O . ILE A 1 121 ? 3.700 -8.372 -5.461 1.00 91.62 121 ILE A O 1
ATOM 980 N N . GLY A 1 122 ? 3.089 -9.525 -7.287 1.00 91.50 122 GLY A N 1
ATOM 981 C CA . GLY A 1 122 ? 1.897 -8.729 -7.518 1.00 91.50 122 GLY A CA 1
ATOM 982 C C . GLY A 1 122 ? 0.987 -9.289 -8.597 1.00 91.50 122 GLY A C 1
ATOM 983 O O . GLY A 1 122 ? 1.377 -10.195 -9.341 1.00 91.50 122 GLY A O 1
ATOM 984 N N . THR A 1 123 ? -0.213 -8.726 -8.666 1.00 89.88 123 THR A N 1
ATOM 985 C CA . THR A 1 123 ? -1.271 -9.086 -9.612 1.00 89.88 123 THR A CA 1
ATOM 986 C C . THR A 1 123 ? -1.940 -7.838 -10.174 1.00 89.88 123 THR A C 1
ATOM 988 O O . THR A 1 123 ? -1.956 -6.790 -9.525 1.00 89.88 123 THR A O 1
ATOM 991 N N . TYR A 1 124 ? -2.525 -7.964 -11.363 1.00 86.56 124 TYR A N 1
ATOM 992 C CA . TYR A 1 124 ? -3.544 -7.020 -11.805 1.00 86.56 124 TYR A CA 1
ATOM 993 C C . TYR A 1 124 ? -4.878 -7.364 -11.154 1.00 86.56 124 TYR A C 1
ATOM 995 O O . TYR A 1 124 ? -5.162 -8.539 -10.896 1.00 86.56 124 TYR A O 1
ATOM 1003 N N . MET A 1 125 ? -5.684 -6.345 -10.898 1.00 84.62 125 MET A N 1
ATOM 1004 C CA . MET A 1 125 ? -7.080 -6.520 -10.533 1.00 84.62 125 MET A CA 1
ATOM 1005 C C . MET A 1 125 ? -7.912 -5.465 -11.251 1.00 84.62 125 MET A C 1
ATOM 1007 O O . MET A 1 125 ? -7.519 -4.300 -11.320 1.00 84.62 125 MET A O 1
ATOM 1011 N N . ASP A 1 126 ? -9.018 -5.909 -11.833 1.00 82.75 126 ASP A N 1
ATOM 1012 C CA . ASP A 1 126 ? -10.006 -5.043 -12.460 1.00 82.75 126 ASP A CA 1
ATOM 1013 C C . ASP A 1 126 ? -11.091 -4.745 -11.422 1.00 82.75 126 ASP A C 1
ATOM 1015 O O . ASP A 1 126 ? -11.698 -5.670 -10.873 1.00 82.75 126 ASP A O 1
ATOM 1019 N N . TRP A 1 127 ? -11.253 -3.471 -11.082 1.00 75.19 127 TRP A N 1
ATOM 1020 C CA . TRP A 1 127 ? -12.206 -3.008 -10.078 1.00 75.19 127 TRP A CA 1
ATOM 1021 C C . TRP A 1 127 ? -13.163 -2.025 -10.721 1.00 75.19 127 TRP A C 1
ATOM 1023 O O . TRP A 1 127 ? -12.730 -1.036 -11.303 1.00 75.19 127 TRP A O 1
ATOM 1033 N N . CYS A 1 128 ? -14.461 -2.279 -10.572 1.00 70.88 128 CYS A N 1
ATOM 1034 C CA . CYS A 1 128 ? -15.489 -1.454 -11.191 1.00 70.88 128 CYS A CA 1
ATOM 1035 C C . CYS A 1 128 ? -15.927 -0.286 -10.294 1.00 70.88 128 CYS A C 1
ATOM 1037 O O . CYS A 1 128 ? -15.980 0.847 -10.767 1.00 70.88 128 CYS A O 1
ATOM 1039 N N . ASP A 1 129 ? -16.223 -0.531 -9.010 1.00 85.94 129 ASP A N 1
ATOM 1040 C CA . ASP A 1 129 ? -16.637 0.513 -8.062 1.00 85.94 129 ASP A CA 1
ATOM 1041 C C . ASP A 1 129 ? -15.905 0.401 -6.715 1.00 85.94 129 ASP A C 1
ATOM 1043 O O . ASP A 1 129 ? -15.519 -0.674 -6.253 1.00 85.94 129 ASP A O 1
ATOM 1047 N N . ILE A 1 130 ? -15.748 1.542 -6.042 1.00 87.44 130 ILE A N 1
ATOM 1048 C CA . ILE A 1 130 ? -15.164 1.625 -4.701 1.00 87.44 130 ILE A CA 1
ATOM 1049 C C . ILE A 1 130 ? -15.979 0.820 -3.685 1.00 87.44 130 ILE A C 1
ATOM 1051 O O . ILE A 1 130 ? -15.416 0.280 -2.739 1.00 87.44 130 ILE A O 1
ATOM 1055 N N . THR A 1 131 ? -17.289 0.692 -3.900 1.00 89.56 131 THR A N 1
ATOM 1056 C CA . THR A 1 131 ? -18.167 -0.138 -3.070 1.00 89.56 131 THR A CA 1
ATOM 1057 C C . THR A 1 131 ? -17.699 -1.592 -3.054 1.00 89.56 131 THR A C 1
ATOM 1059 O O . THR A 1 131 ? -17.579 -2.177 -1.979 1.00 89.56 131 THR A O 1
ATOM 1062 N N . ASP A 1 132 ? -17.352 -2.149 -4.218 1.00 88.50 132 ASP A N 1
ATOM 1063 C CA . ASP A 1 132 ? -16.858 -3.523 -4.328 1.00 88.50 132 ASP A CA 1
ATOM 1064 C C . ASP A 1 132 ? -15.531 -3.676 -3.582 1.00 88.50 132 ASP A C 1
ATOM 1066 O O . ASP A 1 132 ? -15.365 -4.599 -2.790 1.00 88.50 132 ASP A O 1
ATOM 1070 N N . ILE A 1 133 ? -14.613 -2.718 -3.750 1.00 89.44 133 ILE A N 1
ATOM 1071 C CA . ILE A 1 133 ? -13.322 -2.701 -3.047 1.00 89.44 133 ILE A CA 1
ATOM 1072 C C . ILE A 1 133 ? -13.530 -2.728 -1.526 1.00 89.44 133 ILE A C 1
ATOM 1074 O O . ILE A 1 133 ? -12.902 -3.525 -0.829 1.00 89.44 133 ILE A O 1
ATOM 1078 N N . ILE A 1 134 ? -14.419 -1.882 -1.003 1.00 91.19 134 ILE A N 1
ATOM 1079 C CA . ILE A 1 134 ? -14.691 -1.777 0.436 1.00 91.19 134 ILE A CA 1
ATOM 1080 C C . ILE A 1 134 ? -15.346 -3.054 0.978 1.00 91.19 134 ILE A C 1
ATOM 1082 O O . ILE A 1 134 ? -14.954 -3.534 2.045 1.00 91.19 134 ILE A O 1
ATOM 1086 N N . LEU A 1 135 ? -16.290 -3.647 0.243 1.00 90.00 135 LEU A N 1
ATOM 1087 C CA . LEU A 1 135 ? -16.906 -4.926 0.611 1.00 90.00 135 LEU A CA 1
ATOM 1088 C C . LEU A 1 135 ? -15.878 -6.063 0.639 1.00 90.00 135 LEU A C 1
ATOM 1090 O O . LEU A 1 135 ? -15.870 -6.877 1.565 1.00 90.00 135 LEU A O 1
ATOM 1094 N N . GLU A 1 136 ? -14.984 -6.101 -0.346 1.00 89.50 136 GLU A N 1
ATOM 1095 C CA . GLU A 1 136 ? -13.899 -7.074 -0.432 1.00 89.50 136 GLU A CA 1
ATOM 1096 C C . GLU A 1 136 ? -12.907 -6.924 0.723 1.00 89.50 136 GLU A C 1
ATOM 1098 O O . GLU A 1 136 ? -12.573 -7.915 1.378 1.00 89.50 136 GLU A O 1
ATOM 1103 N N . MET A 1 137 ? -12.500 -5.690 1.038 1.00 90.19 137 MET A N 1
ATOM 1104 C CA . MET A 1 137 ? -11.662 -5.386 2.201 1.00 90.19 137 MET A CA 1
ATOM 1105 C C . MET A 1 137 ? -12.317 -5.869 3.495 1.00 90.19 137 MET A C 1
ATOM 1107 O O . MET A 1 137 ? -11.673 -6.570 4.274 1.00 90.19 137 MET A O 1
ATOM 1111 N N . HIS A 1 138 ? -13.595 -5.545 3.703 1.00 88.25 138 HIS A N 1
ATOM 1112 C CA . HIS A 1 138 ? -14.350 -5.975 4.876 1.00 88.25 138 HIS A CA 1
ATOM 1113 C C . HIS A 1 138 ? -14.415 -7.508 4.980 1.00 88.25 138 HIS A C 1
ATOM 1115 O O . HIS A 1 138 ? -14.217 -8.065 6.057 1.00 88.25 138 HIS A O 1
ATOM 1121 N N . ARG A 1 139 ? -14.617 -8.212 3.858 1.00 89.62 139 ARG A N 1
ATOM 1122 C CA . ARG A 1 139 ? -14.714 -9.680 3.826 1.00 89.62 139 ARG A CA 1
ATOM 1123 C C . ARG A 1 139 ? -13.406 -10.388 4.184 1.00 89.62 139 ARG A C 1
ATOM 1125 O O . ARG A 1 139 ? -13.441 -11.446 4.809 1.00 89.62 139 ARG A O 1
ATOM 1132 N N . ILE A 1 140 ? -12.262 -9.864 3.744 1.00 90.75 140 ILE A N 1
ATOM 1133 C CA . ILE A 1 140 ? -10.958 -10.518 3.952 1.00 90.75 140 ILE A CA 1
ATOM 1134 C C . ILE A 1 140 ? -10.280 -10.110 5.262 1.00 90.75 140 ILE A C 1
ATOM 1136 O O . ILE A 1 140 ? -9.317 -10.764 5.684 1.00 90.75 140 ILE A O 1
ATOM 1140 N N . LEU A 1 141 ? -10.743 -9.028 5.893 1.00 89.44 141 LEU A N 1
ATOM 1141 C CA . LEU A 1 141 ? -10.151 -8.513 7.116 1.00 89.44 141 LEU A CA 1
ATOM 1142 C C . LEU A 1 141 ? -10.382 -9.487 8.273 1.00 89.44 141 LEU A C 1
ATOM 1144 O O . LEU A 1 141 ? -11.504 -9.792 8.661 1.00 89.44 141 LEU A O 1
ATOM 1148 N N . ARG A 1 142 ? -9.286 -9.986 8.843 1.00 87.19 142 ARG A N 1
ATOM 1149 C CA . ARG A 1 142 ? -9.328 -10.883 10.005 1.00 87.19 142 ARG A CA 1
ATOM 1150 C C . ARG A 1 142 ? -9.496 -10.086 11.299 1.00 87.19 142 ARG A C 1
ATOM 1152 O O . ARG A 1 142 ? -9.351 -8.863 11.295 1.00 87.19 142 ARG A O 1
ATOM 1159 N N . ARG A 1 143 ? -9.765 -10.786 12.405 1.00 85.06 143 ARG A N 1
ATOM 1160 C CA . ARG A 1 143 ? -9.707 -10.208 13.759 1.00 85.06 143 ARG A CA 1
ATOM 1161 C C . ARG A 1 143 ? -8.336 -9.562 13.975 1.00 85.06 143 ARG A C 1
ATOM 1163 O O . ARG A 1 143 ? -7.336 -10.094 13.490 1.00 85.06 143 ARG A O 1
ATOM 1170 N N . GLU A 1 144 ? -8.308 -8.416 14.644 1.00 85.25 144 GLU A N 1
ATOM 1171 C CA . GLU A 1 144 ? -7.130 -7.550 14.837 1.00 85.25 144 GLU A CA 1
ATOM 1172 C C . GLU A 1 144 ? -6.495 -7.028 13.534 1.00 85.25 144 GLU A C 1
ATOM 1174 O O . GLU A 1 144 ? -5.396 -6.468 13.527 1.00 85.25 144 GLU A O 1
ATOM 1179 N N . GLY A 1 145 ? -7.183 -7.196 12.403 1.00 88.69 145 GLY A N 1
ATOM 1180 C CA . GLY A 1 145 ? -6.774 -6.637 11.127 1.00 88.69 145 GLY A CA 1
ATOM 1181 C C . GLY A 1 145 ? -6.934 -5.120 11.109 1.00 88.69 145 GLY A C 1
ATOM 1182 O O . GLY A 1 145 ? -7.866 -4.570 11.694 1.00 88.69 145 GLY A O 1
ATOM 1183 N N . THR A 1 146 ? -6.051 -4.444 10.378 1.00 91.31 146 THR A N 1
ATOM 1184 C CA . THR A 1 146 ? -6.129 -2.995 10.176 1.00 91.31 146 THR A CA 1
ATOM 1185 C C . THR A 1 146 ? -6.208 -2.676 8.696 1.00 91.31 146 THR A C 1
ATOM 1187 O O . THR A 1 146 ? -5.456 -3.231 7.893 1.00 91.31 146 THR A O 1
ATOM 1190 N N . VAL A 1 147 ? -7.087 -1.743 8.348 1.00 92.38 147 VAL A N 1
ATOM 1191 C CA . VAL A 1 147 ? -7.179 -1.159 7.011 1.00 92.38 147 VAL A CA 1
ATOM 1192 C C . VAL A 1 147 ? -6.777 0.304 7.100 1.00 92.38 147 VAL A C 1
ATOM 1194 O O . VAL A 1 147 ? -7.261 1.033 7.961 1.00 92.38 147 VAL A O 1
ATOM 1197 N N . ILE A 1 148 ? -5.877 0.723 6.211 1.00 92.00 148 ILE A N 1
ATOM 1198 C CA . ILE A 1 148 ? -5.506 2.125 6.018 1.00 92.00 148 ILE A CA 1
ATOM 1199 C C . ILE A 1 148 ? -5.914 2.500 4.600 1.00 92.00 148 ILE A C 1
ATOM 1201 O O . ILE A 1 148 ? -5.420 1.911 3.639 1.00 92.00 148 ILE A O 1
ATOM 1205 N N . ILE A 1 149 ? -6.775 3.503 4.480 1.00 92.25 149 ILE A N 1
ATOM 1206 C CA . ILE A 1 149 ? -7.176 4.105 3.212 1.00 92.25 149 ILE A CA 1
ATOM 1207 C C . ILE A 1 149 ? -6.636 5.525 3.219 1.00 92.25 149 ILE A C 1
ATOM 1209 O O . ILE A 1 149 ? -6.903 6.290 4.141 1.00 92.25 149 ILE A O 1
ATOM 1213 N N . ARG A 1 150 ? -5.844 5.874 2.213 1.00 91.19 150 ARG A N 1
ATOM 1214 C CA . ARG A 1 150 ? -5.295 7.216 2.040 1.00 91.19 150 ARG A CA 1
ATOM 1215 C C . ARG A 1 150 ? -5.656 7.681 0.646 1.00 91.19 150 ARG A C 1
ATOM 1217 O O . ARG A 1 150 ? -5.235 7.046 -0.315 1.00 91.19 150 ARG A O 1
ATOM 1224 N N . ASP A 1 151 ? -6.389 8.779 0.564 1.00 90.56 151 ASP A N 1
ATOM 1225 C CA . ASP A 1 151 ? -6.791 9.369 -0.707 1.00 90.56 151 ASP A CA 1
ATOM 1226 C C . ASP A 1 151 ? -7.171 10.847 -0.523 1.00 90.56 151 ASP A C 1
ATOM 1228 O O . ASP A 1 151 ? -7.080 11.402 0.580 1.00 90.56 151 ASP A O 1
ATOM 1232 N N . PHE A 1 152 ? -7.608 11.493 -1.597 1.00 89.69 152 PHE A N 1
ATOM 1233 C CA . PHE A 1 152 ? -8.211 12.814 -1.549 1.00 89.69 152 PHE A CA 1
ATOM 1234 C C . PHE A 1 152 ? -9.449 12.832 -0.645 1.00 89.69 152 PHE A C 1
ATOM 1236 O O . PHE A 1 152 ? -10.184 11.851 -0.500 1.00 89.69 152 PHE A O 1
ATOM 1243 N N . LYS A 1 153 ? -9.683 13.985 -0.014 1.00 87.94 153 LYS A N 1
ATOM 1244 C CA . LYS A 1 153 ? -10.781 14.198 0.935 1.00 87.94 153 LYS A CA 1
ATOM 1245 C C . LYS A 1 153 ? -12.150 13.757 0.409 1.00 87.94 153 LYS A C 1
ATOM 1247 O O . LYS A 1 153 ? -12.916 13.170 1.162 1.00 87.94 153 LYS A O 1
ATOM 1252 N N . ASP A 1 154 ? -12.484 14.077 -0.832 1.00 89.50 154 ASP A N 1
ATOM 1253 C CA . ASP A 1 154 ? -13.761 13.727 -1.462 1.00 89.50 154 ASP A CA 1
ATOM 1254 C C . ASP A 1 154 ? -13.947 12.208 -1.583 1.00 89.50 154 ASP A C 1
ATOM 1256 O O . ASP A 1 154 ? -15.006 11.690 -1.224 1.00 89.50 154 ASP A O 1
ATOM 1260 N N . ILE A 1 155 ? -12.896 11.484 -1.974 1.00 90.50 155 ILE A N 1
ATOM 1261 C CA . ILE A 1 155 ? -12.898 10.017 -2.024 1.00 90.50 155 ILE A CA 1
ATOM 1262 C C . ILE A 1 155 ? -13.040 9.436 -0.615 1.00 90.50 155 ILE A C 1
ATOM 1264 O O . ILE A 1 155 ? -13.877 8.562 -0.395 1.00 90.50 155 ILE A O 1
ATOM 1268 N N . ILE A 1 156 ? -12.293 9.953 0.364 1.00 91.25 156 ILE A N 1
ATOM 1269 C CA . ILE A 1 156 ? -12.383 9.498 1.759 1.00 91.25 156 ILE A CA 1
ATOM 1270 C C . ILE A 1 156 ? -13.778 9.741 2.351 1.00 91.25 156 ILE A C 1
ATOM 1272 O O . ILE A 1 156 ? -14.293 8.891 3.076 1.00 91.25 156 ILE A O 1
ATOM 1276 N N . LEU A 1 157 ? -14.426 10.861 2.024 1.00 89.69 157 LEU A N 1
ATOM 1277 C CA . LEU A 1 157 ? -15.802 11.127 2.450 1.00 89.69 157 LEU A CA 1
ATOM 1278 C C . LEU A 1 157 ? -16.798 10.147 1.815 1.00 89.69 157 LEU A C 1
ATOM 1280 O O . LEU A 1 157 ? -17.688 9.666 2.514 1.00 89.69 157 LEU A O 1
ATOM 1284 N N . LYS A 1 158 ? -16.616 9.788 0.536 1.00 91.75 158 LYS A N 1
ATOM 1285 C CA . LYS A 1 158 ? -17.424 8.751 -0.128 1.00 91.75 158 LYS A CA 1
ATOM 1286 C C . LYS A 1 158 ? -17.218 7.376 0.513 1.00 91.75 158 LYS A C 1
ATOM 1288 O O . LYS A 1 158 ? -18.190 6.675 0.780 1.00 91.75 158 LYS A O 1
ATOM 1293 N N . VAL A 1 159 ? -15.969 6.998 0.801 1.00 92.44 159 VAL A N 1
ATOM 1294 C CA . VAL A 1 159 ? -15.655 5.758 1.532 1.00 92.44 159 VAL A CA 1
ATOM 1295 C C . VAL A 1 159 ? -16.361 5.755 2.878 1.00 92.44 159 VAL A C 1
ATOM 1297 O O . VAL A 1 159 ? -17.029 4.780 3.205 1.00 92.44 159 VAL A O 1
ATOM 1300 N N . LYS A 1 160 ? -16.276 6.863 3.621 1.00 91.00 160 LYS A N 1
ATOM 1301 C CA . LYS A 1 160 ? -16.932 6.996 4.918 1.00 91.00 160 LYS A CA 1
ATOM 1302 C C . LYS A 1 160 ? -18.442 6.773 4.829 1.00 91.00 160 LYS A C 1
ATOM 1304 O O . LYS A 1 160 ? -18.982 6.029 5.640 1.00 91.00 160 LYS A O 1
ATOM 1309 N N . GLU A 1 161 ? -19.113 7.364 3.843 1.00 91.31 161 GLU A N 1
ATOM 1310 C CA . GLU A 1 161 ? -20.550 7.160 3.627 1.00 91.31 161 GLU A CA 1
ATOM 1311 C C . GLU A 1 161 ? -20.896 5.677 3.409 1.00 91.31 161 GLU A C 1
ATOM 1313 O O . GLU A 1 161 ? -21.859 5.170 3.987 1.00 91.31 161 GLU A O 1
ATOM 1318 N N . ILE A 1 162 ? -20.093 4.962 2.615 1.00 91.88 162 ILE A N 1
ATOM 1319 C CA . ILE A 1 162 ? -20.276 3.527 2.358 1.00 91.88 162 ILE A CA 1
ATOM 1320 C C . ILE A 1 162 ? -20.054 2.722 3.641 1.00 91.88 162 ILE A C 1
ATOM 1322 O O . ILE A 1 162 ? -20.892 1.897 4.004 1.00 91.88 162 ILE A O 1
ATOM 1326 N N . THR A 1 163 ? -18.959 2.974 4.359 1.00 91.69 163 THR A N 1
ATOM 1327 C CA . THR A 1 163 ? -18.629 2.226 5.578 1.00 91.69 163 THR A CA 1
ATOM 1328 C C . THR A 1 163 ? -19.611 2.490 6.715 1.00 91.69 163 THR A C 1
ATOM 1330 O O . THR A 1 163 ? -19.943 1.562 7.449 1.00 91.69 163 THR A O 1
ATOM 1333 N N . ASP A 1 164 ? -20.136 3.715 6.822 1.00 89.75 164 ASP A N 1
ATOM 1334 C CA . ASP A 1 164 ? -21.166 4.072 7.803 1.00 89.75 164 ASP A CA 1
ATOM 1335 C C . ASP A 1 164 ? -22.476 3.314 7.506 1.00 89.75 164 ASP A C 1
ATOM 1337 O O . ASP A 1 164 ? -23.129 2.821 8.425 1.00 89.75 164 ASP A O 1
ATOM 1341 N N . ARG A 1 165 ? -22.833 3.129 6.224 1.00 90.38 165 ARG A N 1
ATOM 1342 C CA . ARG A 1 165 ? -23.985 2.300 5.812 1.00 90.38 165 ARG A CA 1
ATOM 1343 C C . ARG A 1 165 ? -23.773 0.810 6.061 1.00 90.38 165 ARG A C 1
ATOM 1345 O O . ARG A 1 165 ? -24.734 0.103 6.346 1.00 90.38 165 ARG A O 1
ATOM 1352 N N . MET A 1 166 ? -22.534 0.337 5.953 1.00 87.50 166 MET A N 1
ATOM 1353 C CA . MET A 1 166 ? -22.165 -1.045 6.267 1.00 87.50 166 MET A CA 1
ATOM 1354 C C . MET A 1 166 ? -22.079 -1.317 7.774 1.00 87.50 166 MET A C 1
ATOM 1356 O O . MET A 1 166 ? -21.937 -2.473 8.160 1.00 87.50 166 MET A O 1
ATOM 1360 N N . ILE A 1 167 ? -22.161 -0.278 8.616 1.00 83.00 167 ILE A N 1
ATOM 1361 C CA . ILE A 1 167 ? -21.929 -0.366 10.065 1.00 83.00 167 ILE A CA 1
ATOM 1362 C C . ILE A 1 167 ? -20.529 -0.942 10.351 1.00 83.00 167 ILE A C 1
ATOM 1364 O O . ILE A 1 167 ? -20.315 -1.718 11.280 1.00 83.00 167 ILE A O 1
ATOM 1368 N N . TRP A 1 168 ? -19.546 -0.577 9.522 1.00 84.06 168 TRP A N 1
ATOM 1369 C CA . TRP A 1 168 ? -18.167 -0.983 9.750 1.00 84.06 168 TRP A CA 1
ATOM 1370 C C . TRP A 1 168 ? -17.558 -0.099 10.845 1.00 84.06 168 TRP A C 1
ATOM 1372 O O . TRP A 1 168 ? -17.179 1.051 10.615 1.00 84.06 168 TRP A O 1
ATOM 1382 N N . GLU A 1 169 ? -17.508 -0.632 12.064 1.00 72.62 169 GLU A N 1
ATOM 1383 C CA . GLU A 1 169 ? -17.044 0.093 13.248 1.00 72.62 169 GLU A CA 1
ATOM 1384 C C . GLU A 1 169 ? -15.572 0.547 13.134 1.00 72.62 169 GLU A C 1
ATOM 1386 O O . GLU A 1 169 ? -14.708 -0.168 12.623 1.00 72.62 169 GLU A O 1
ATOM 1391 N N . GLY A 1 170 ? -15.270 1.739 13.668 1.00 66.25 170 GLY A N 1
ATOM 1392 C CA . GLY A 1 170 ? -13.892 2.143 13.987 1.00 66.25 170 GLY A CA 1
ATOM 1393 C C . GLY A 1 170 ? -13.166 3.051 12.988 1.00 66.25 170 GLY A C 1
ATOM 1394 O O . GLY A 1 170 ? -11.978 3.310 13.182 1.00 66.25 170 GLY A O 1
ATOM 1395 N N . GLY A 1 171 ? -13.845 3.569 11.960 1.00 76.62 171 GLY A N 1
ATOM 1396 C CA . GLY A 1 171 ? -13.255 4.479 10.971 1.00 76.62 171 GLY A CA 1
ATOM 1397 C C . GLY A 1 171 ? -12.765 5.811 11.559 1.00 76.62 171 GLY A C 1
ATOM 1398 O O . GLY A 1 171 ? -13.552 6.742 11.733 1.00 76.62 171 GLY A O 1
ATOM 1399 N N . THR A 1 172 ? -11.463 5.935 11.831 1.00 81.00 172 THR A N 1
ATOM 1400 C CA . THR A 1 172 ? -10.840 7.170 12.345 1.00 81.00 172 THR A CA 1
ATOM 1401 C C . THR A 1 172 ? -10.252 7.988 11.202 1.00 81.00 172 THR A C 1
ATOM 1403 O O . THR A 1 172 ? -9.450 7.470 10.425 1.00 81.00 172 THR A O 1
ATOM 1406 N N . LEU A 1 173 ? -10.627 9.268 11.115 1.00 81.19 173 LEU A N 1
ATOM 1407 C CA . LEU A 1 173 ? -10.091 10.212 10.136 1.00 81.19 173 LEU A CA 1
ATOM 1408 C C . LEU A 1 173 ? -8.890 10.957 10.713 1.00 81.19 173 LEU A C 1
ATOM 1410 O O . LEU A 1 173 ? -8.979 11.589 11.765 1.00 81.19 173 LEU A O 1
ATOM 1414 N N . VAL A 1 174 ? -7.786 10.925 9.982 1.00 82.00 174 VAL A N 1
ATOM 1415 C CA . VAL A 1 174 ? -6.548 11.624 10.306 1.00 82.00 174 VAL A CA 1
ATOM 1416 C C . VAL A 1 174 ? -6.200 12.531 9.133 1.00 82.00 174 VAL A C 1
ATOM 1418 O O . VAL A 1 174 ? -6.228 12.110 7.974 1.00 82.00 174 VAL A O 1
ATOM 1421 N N . LYS A 1 175 ? -5.910 13.801 9.425 1.00 73.69 175 LYS A N 1
ATOM 1422 C CA . LYS A 1 175 ? -5.399 14.725 8.410 1.00 73.69 175 LYS A CA 1
ATOM 1423 C C . LYS A 1 175 ? -3.961 14.354 8.091 1.00 73.69 175 LYS A C 1
ATOM 1425 O O . LYS A 1 175 ? -3.173 14.109 9.001 1.00 73.69 175 LYS A O 1
ATOM 1430 N N . ASP A 1 176 ? -3.648 14.305 6.806 1.00 68.19 176 ASP A N 1
ATOM 1431 C CA . ASP A 1 176 ? -2.278 14.131 6.367 1.00 68.19 176 ASP A CA 1
ATOM 1432 C C . ASP A 1 176 ? -1.618 15.502 6.201 1.00 68.19 176 ASP A C 1
ATOM 1434 O O . ASP A 1 176 ? -1.937 16.251 5.279 1.00 68.19 176 ASP A O 1
ATOM 1438 N N . ASP A 1 177 ? -0.706 15.840 7.111 1.00 61.50 177 ASP A N 1
ATOM 1439 C CA . ASP A 1 177 ? -0.008 17.133 7.115 1.00 61.50 177 ASP A CA 1
ATOM 1440 C C . ASP A 1 177 ? 1.224 17.151 6.180 1.00 61.50 177 ASP A C 1
ATOM 1442 O O . ASP A 1 177 ? 1.974 18.127 6.146 1.00 61.50 177 ASP A O 1
ATOM 1446 N N . ASP A 1 178 ? 1.450 16.092 5.393 1.00 58.16 178 ASP A N 1
ATOM 1447 C CA . ASP A 1 178 ? 2.634 15.945 4.531 1.00 58.16 178 ASP A CA 1
ATOM 1448 C C . ASP A 1 178 ? 2.623 16.876 3.289 1.00 58.16 178 ASP A C 1
ATOM 1450 O O . 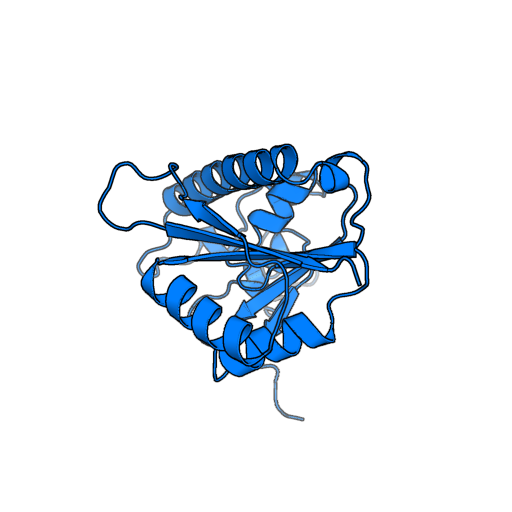ASP A 1 178 ? 3.623 16.938 2.564 1.00 58.16 178 ASP A O 1
ATOM 1454 N N . HIS A 1 179 ? 1.554 17.655 3.050 1.00 53.47 179 HIS A N 1
ATOM 1455 C CA . HIS A 1 179 ? 1.453 18.579 1.911 1.00 53.47 179 HIS A CA 1
ATOM 1456 C C . HIS A 1 179 ? 1.199 20.046 2.291 1.00 53.47 179 HIS A C 1
ATOM 1458 O O . HIS A 1 179 ? 0.142 20.431 2.780 1.00 53.47 179 HIS A O 1
ATOM 1464 N N . ASN A 1 180 ? 2.149 20.907 1.910 1.00 44.56 180 ASN A N 1
ATOM 1465 C CA . ASN A 1 180 ? 2.077 22.368 2.015 1.00 44.56 180 ASN A CA 1
ATOM 1466 C C . ASN A 1 180 ? 1.275 23.017 0.854 1.00 44.56 180 ASN A C 1
ATOM 1468 O O . ASN A 1 180 ? 1.648 24.076 0.353 1.00 44.56 180 ASN A O 1
ATOM 1472 N N . GLY A 1 181 ? 0.207 22.373 0.361 1.00 43.06 181 GLY A N 1
ATOM 1473 C CA . GLY A 1 181 ? -0.545 22.873 -0.796 1.00 43.06 181 GLY A CA 1
ATOM 1474 C C . GLY A 1 181 ? -1.897 22.197 -1.044 1.00 43.06 181 GLY A C 1
ATOM 1475 O O . GLY A 1 181 ? -1.950 20.997 -1.265 1.00 43.06 181 GLY A O 1
ATOM 1476 N N . SER A 1 182 ? -2.952 23.027 -1.042 1.00 47.97 182 SER A N 1
ATOM 1477 C CA . SER A 1 182 ? -4.333 22.962 -1.587 1.00 47.97 182 SER A CA 1
ATOM 1478 C C . SER A 1 182 ? -5.150 21.658 -1.678 1.00 47.97 182 SER A C 1
ATOM 1480 O O . SER A 1 182 ? -6.375 21.760 -1.668 1.00 47.97 182 SER A O 1
ATOM 1482 N N . SER A 1 183 ? -4.567 20.467 -1.787 1.00 54.06 183 SER A N 1
ATOM 1483 C CA . SER A 1 183 ? -5.312 19.204 -1.877 1.00 54.06 183 SER A CA 1
ATOM 1484 C C . SER A 1 183 ? -5.111 18.424 -0.586 1.00 54.06 183 SER A C 1
ATOM 1486 O O . SER A 1 183 ? -4.078 17.795 -0.387 1.00 54.06 183 SER A O 1
ATOM 1488 N N . GLN A 1 184 ? -6.079 18.530 0.326 1.00 68.81 184 GLN A N 1
ATOM 1489 C CA . GLN A 1 184 ? -6.054 17.829 1.610 1.00 68.81 184 GLN A CA 1
ATOM 1490 C C . GLN A 1 184 ? -6.215 16.319 1.365 1.00 68.81 184 GLN A C 1
ATOM 1492 O O . GLN A 1 184 ? -7.343 15.839 1.238 1.00 68.81 184 GLN A O 1
ATOM 1497 N N . GLU A 1 185 ? -5.106 15.575 1.277 1.00 79.81 185 GLU A N 1
ATOM 1498 C CA . GLU A 1 185 ? -5.135 14.121 1.465 1.00 79.81 185 GLU A CA 1
ATOM 1499 C C . GLU A 1 185 ? -5.633 13.827 2.890 1.00 79.81 185 GLU A C 1
ATOM 1501 O O . GLU A 1 185 ? -5.338 14.543 3.855 1.00 79.81 185 GLU A O 1
ATOM 1506 N N . MET A 1 186 ? -6.423 12.770 3.029 1.00 86.25 186 MET A N 1
ATOM 1507 C CA . MET A 1 186 ? -6.876 12.268 4.318 1.00 86.25 186 MET A CA 1
ATOM 1508 C C . MET A 1 186 ? -6.560 10.789 4.435 1.00 86.25 186 MET A C 1
ATOM 1510 O O . MET A 1 186 ? -6.497 10.057 3.448 1.00 86.25 186 MET A O 1
ATOM 1514 N N . ILE A 1 187 ? -6.377 10.355 5.675 1.00 89.19 187 ILE A N 1
ATOM 1515 C CA . ILE A 1 187 ? -6.162 8.960 6.016 1.00 89.19 187 ILE A CA 1
ATOM 1516 C C . ILE A 1 187 ? -7.359 8.508 6.840 1.00 89.19 187 ILE A C 1
ATOM 1518 O O . ILE A 1 187 ? -7.696 9.121 7.850 1.00 89.19 187 ILE A O 1
ATOM 1522 N N . MET A 1 188 ? -7.990 7.426 6.415 1.00 89.50 188 MET A N 1
ATOM 1523 C CA . MET A 1 188 ? -9.021 6.726 7.160 1.00 89.50 188 MET A CA 1
ATOM 1524 C C . MET A 1 188 ? -8.476 5.378 7.618 1.00 89.50 188 MET A C 1
ATOM 1526 O O . MET A 1 188 ? -7.874 4.644 6.833 1.00 89.50 188 MET A O 1
ATOM 1530 N N . ILE A 1 189 ? -8.654 5.063 8.898 1.00 89.75 189 ILE A N 1
ATOM 1531 C CA . ILE A 1 189 ? -8.113 3.846 9.510 1.00 89.75 189 ILE A CA 1
ATOM 1532 C C . ILE A 1 189 ? -9.249 3.069 10.152 1.00 89.75 189 ILE A C 1
ATOM 1534 O O . ILE A 1 189 ? -10.009 3.642 10.928 1.00 89.75 189 ILE A O 1
ATOM 1538 N N . PHE A 1 190 ? -9.308 1.770 9.881 1.00 89.06 190 PHE A N 1
ATOM 1539 C CA . PHE A 1 190 ? -10.210 0.831 10.539 1.00 89.06 190 PHE A CA 1
ATOM 1540 C C . PHE A 1 190 ? -9.392 -0.218 11.273 1.00 89.06 190 PHE A C 1
ATOM 1542 O O . PHE A 1 190 ? -8.483 -0.808 10.689 1.00 89.06 190 PHE A O 1
ATOM 1549 N N . ASN A 1 191 ? -9.730 -0.474 12.533 1.00 85.75 191 ASN A N 1
ATOM 1550 C CA . ASN A 1 191 ? -9.169 -1.572 13.311 1.00 85.75 191 ASN A CA 1
ATOM 1551 C C . ASN A 1 191 ? -10.291 -2.555 13.617 1.00 85.75 191 ASN A C 1
ATOM 1553 O O . ASN A 1 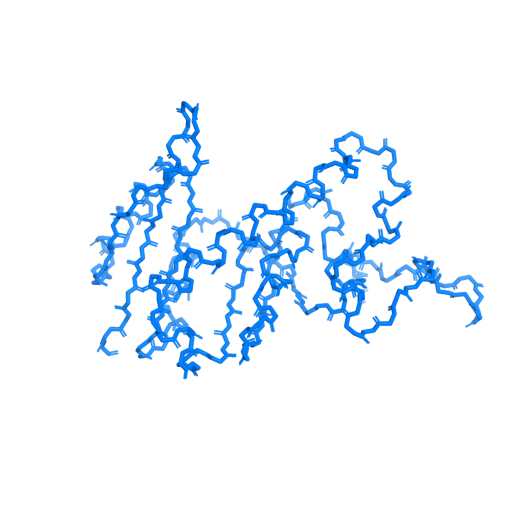191 ? -11.258 -2.190 14.279 1.00 85.75 191 ASN A O 1
ATOM 1557 N N . ASN A 1 192 ? -10.161 -3.790 13.146 1.00 80.75 192 ASN A N 1
ATOM 1558 C CA . ASN A 1 192 ? -11.125 -4.829 13.450 1.00 80.75 192 ASN A CA 1
ATOM 1559 C C . ASN A 1 192 ? -10.836 -5.408 14.836 1.00 80.75 192 ASN A C 1
ATOM 1561 O O . ASN A 1 192 ? -9.912 -6.200 14.998 1.00 80.75 192 ASN A O 1
ATOM 1565 N N . THR A 1 193 ? -11.602 -5.003 15.842 1.00 73.25 193 THR A N 1
ATOM 1566 C CA . THR A 1 193 ? -11.481 -5.522 17.213 1.00 73.25 193 THR A CA 1
ATOM 1567 C C . THR A 1 193 ? -12.391 -6.718 17.490 1.00 73.25 193 THR A C 1
ATOM 1569 O O . THR A 1 193 ? -12.278 -7.313 18.561 1.00 73.25 193 THR A O 1
ATOM 1572 N N . ASN A 1 194 ? -13.275 -7.066 16.547 1.00 58.91 194 ASN A N 1
ATOM 1573 C CA . ASN A 1 194 ? -14.295 -8.101 16.708 1.00 58.91 194 ASN A CA 1
ATOM 1574 C C . ASN A 1 194 ? -13.854 -9.458 16.169 1.00 58.91 194 ASN A C 1
ATOM 1576 O O . ASN A 1 194 ? -13.111 -9.550 15.168 1.00 58.91 194 ASN A O 1
#

pLDDT: mean 80.65, std 13.41, range [43.06, 95.81]